Protein AF-A0A0F8YZY2-F1 (afdb_monomer)

Secondary structure (DSSP, 8-state):
------PPPP----EEEEEES-STTT-PPB-SEEEEEEEEE-TTEEEEEEEEEETTS-TT-GGG-EEEEEE-S-EEEEEEEEEEGGGSPSEEEEEEEEEEETTSPBSSTTT-S-EEPEEEEEETTEEEEEEE--EEE--TTS----EEEEEEEEEE--TTS--EEEEEEEEGGGTT--TTTSTTEEETT--EEEEEEEEEE-EEE-SSSEEE-B-TT-BB-EEEEEEPTTS-EEEEE--S-----SSEEEEESS--S---EEEEEEEEETTEEEEEEEEEE-TTS-EEEEEEEEEEEE--GGG-B-S-EEEEE--EEE-TT--EEEEEEEEETTEEEEEEEEE-SS-EEE----S---

Foldseek 3Di:
DQDDDPDPDDPDAWDWDWPPDACPPDVDADAFKAFTWIWTDGPQWAKKWKWKAAPPDDPVQPLRIDTQDMDGDGHHRGGRDIHGLLQAAFHKMKMWMWTAHNVRHTTDPDPPRTPIDWDFDDDPNHTPDIGGGIHGHDDDNNDPWDKDKADFPDWDPPDPFDTDTWIKMFTSNQQSQCPDPGGRIFIQQFKKKKFAQQPAFDWACPDPDTFFAAECLLAGHGWMWIAGRRRDIWIWHQPPNDHYDQWTKTATVVHPPQPKIKIKHWDDDPQFTFKIKIWIAGSQGKIWIWMDGRHGQGRPPPRGGGNDMAMTGTQKMAHNSRHIKGWDFDDDPRHGGDTQWIDRVPDIDGDDRDDPSD

Nearest PDB structures (foldseek):
  8y31-assembly2_F  TM=5.514E-01  e=1.050E-01  Homo sapiens
  6pal-assembly1_B  TM=4.761E-01  e=9.986E-02  Bacteroides uniformis
  4u33-assembly3_E  TM=5.627E-01  e=4.169E+00  Mycobacterium tuberculosis CDC1551
  3se4-assembly1_A  TM=2.608E-01  e=5.546E-01  Homo sapiens
  8cr5-assembly1_B  TM=3.848E-01  e=2.518E+00  Mus musculus

pLDDT: mean 81.87, std 16.3, range [28.78, 98.62]

Sequence (358 aa):
LNSLSISNWSTGGPDVEIVTPCACDTDTDLKGRIPIIGTAKGDNFGKYDIYVCPSDLDTSDLYNWVKIAEGSNLVNNDVLGYWDTSSFPNGYYHMAVVVFNDLGYPEGVPSNWFKVITKELYIGGTKVYEGLGYFPVVGDLKANTFHYTAEPDISVPWAGQFPFELRRIYNNNRRFYRKPLYNGWTHNNQITLTEDCRYNWESVDSGPFLVPAWDDNMLGIGYIWVQYPDGSKRLFRDTSGNYDYSTVTYTPWPDDNTGDYIERQSYEDFLTVTEIYYTLYTRDGKKLDFSINGLNIPWGGSYGSTGWNVEVGINSMTDRFGNRLNYNWRYRSGSPVAVTSVSNGDLQIAFTLNGSDE

Radius of gyration: 23.43 Å; Cα contacts (8 Å, |Δi|>4): 840; chains: 1; bounding box: 66×50×61 Å

Organism: NCBI:txid412755

Mean predicted aligned error: 11.01 Å

Structure (mmCIF, N/CA/C/O backbone):
data_AF-A0A0F8YZY2-F1
#
_entry.id   AF-A0A0F8YZY2-F1
#
loop_
_atom_site.group_PDB
_atom_site.id
_atom_site.type_symbol
_atom_site.label_atom_id
_atom_site.label_alt_id
_atom_site.label_comp_id
_atom_site.label_asym_id
_atom_site.label_entity_id
_atom_site.label_seq_id
_atom_site.pdbx_PDB_ins_code
_atom_site.Cartn_x
_atom_site.Cartn_y
_atom_site.Cartn_z
_atom_site.occupancy
_atom_site.B_iso_or_equiv
_atom_site.auth_seq_id
_atom_site.auth_comp_id
_atom_site.auth_asym_id
_atom_site.auth_atom_id
_atom_site.pdbx_PDB_model_num
ATOM 1 N N . LEU A 1 1 ? 40.312 -19.033 -24.952 1.00 40.66 1 LEU A N 1
ATOM 2 C CA . LEU A 1 1 ? 41.124 -17.799 -24.813 1.00 40.66 1 LEU A CA 1
ATOM 3 C C . LEU A 1 1 ? 40.130 -16.715 -24.426 1.00 40.66 1 LEU A C 1
ATOM 5 O O . LEU A 1 1 ? 39.501 -16.152 -25.307 1.00 40.66 1 LEU A O 1
ATOM 9 N N . ASN A 1 2 ? 39.860 -16.571 -23.124 1.00 28.78 2 ASN A N 1
ATOM 10 C CA . ASN A 1 2 ? 38.578 -16.019 -22.653 1.00 28.78 2 ASN A CA 1
ATOM 11 C C . ASN A 1 2 ? 38.616 -14.542 -22.233 1.00 28.78 2 ASN A C 1
ATOM 13 O O . ASN A 1 2 ? 37.594 -14.044 -21.792 1.00 28.78 2 ASN A O 1
ATOM 17 N N . SER A 1 3 ? 39.741 -13.852 -22.435 1.00 34.22 3 SER A N 1
ATOM 18 C CA . SER A 1 3 ? 39.820 -12.528 -23.078 1.00 34.22 3 SER A CA 1
ATOM 19 C C . SER A 1 3 ? 41.231 -11.953 -22.909 1.00 34.22 3 SER A C 1
ATOM 21 O O . SER A 1 3 ? 41.881 -12.121 -21.881 1.00 34.22 3 SER A O 1
ATOM 23 N N . LEU A 1 4 ? 41.727 -11.299 -23.956 1.00 32.59 4 LEU A N 1
ATOM 24 C CA . LEU A 1 4 ? 42.777 -10.293 -23.854 1.00 32.59 4 LEU A CA 1
ATOM 25 C C . LEU A 1 4 ? 42.401 -9.219 -24.872 1.00 32.59 4 LEU A C 1
ATOM 27 O O . LEU A 1 4 ? 42.575 -9.416 -26.073 1.00 32.59 4 LEU A O 1
ATOM 31 N N . SER A 1 5 ? 41.805 -8.125 -24.401 1.00 37.22 5 SER A N 1
ATOM 32 C CA . SER A 1 5 ? 41.556 -6.938 -25.215 1.00 37.22 5 SER A CA 1
ATOM 33 C C . SER A 1 5 ? 42.361 -5.784 -24.642 1.00 37.22 5 SER A C 1
ATOM 35 O O . SER A 1 5 ? 41.993 -5.191 -23.633 1.00 37.22 5 SER A O 1
ATOM 37 N N . ILE A 1 6 ? 43.466 -5.455 -25.306 1.00 40.62 6 ILE A N 1
ATOM 38 C CA . ILE A 1 6 ? 44.024 -4.106 -25.239 1.00 40.62 6 ILE A CA 1
ATOM 39 C C . ILE A 1 6 ? 43.328 -3.345 -26.365 1.00 40.62 6 ILE A C 1
ATOM 41 O O . ILE A 1 6 ? 43.790 -3.338 -27.505 1.00 40.62 6 ILE A O 1
ATOM 45 N N . SER A 1 7 ? 42.157 -2.787 -26.071 1.00 38.72 7 SER A N 1
ATOM 46 C CA . SER A 1 7 ? 41.566 -1.734 -26.892 1.00 38.72 7 SER A CA 1
ATOM 47 C C . SER A 1 7 ? 41.896 -0.393 -26.254 1.00 38.72 7 SER A C 1
ATOM 49 O O . SER A 1 7 ? 41.836 -0.245 -25.035 1.00 38.72 7 SER A O 1
ATOM 51 N N . ASN A 1 8 ? 42.277 0.567 -27.095 1.00 38.62 8 ASN A N 1
ATOM 52 C CA . ASN A 1 8 ? 42.474 1.957 -26.704 1.00 38.62 8 ASN A CA 1
ATOM 53 C C . ASN A 1 8 ? 41.269 2.458 -25.905 1.00 38.62 8 ASN A C 1
ATOM 55 O O . ASN A 1 8 ? 40.127 2.162 -26.256 1.00 38.62 8 ASN A O 1
ATOM 59 N N . TRP A 1 9 ? 41.569 3.205 -24.846 1.00 36.38 9 TRP A N 1
ATOM 60 C CA . TRP A 1 9 ? 40.619 3.773 -23.902 1.00 36.38 9 TRP A CA 1
ATOM 61 C C . TRP A 1 9 ? 39.480 4.458 -24.661 1.00 36.38 9 TRP A C 1
ATOM 63 O O . TRP A 1 9 ? 39.716 5.408 -25.412 1.00 36.38 9 TRP A O 1
ATOM 73 N N . SER A 1 10 ? 38.254 3.969 -24.492 1.00 45.25 10 SER A N 1
ATOM 74 C CA . SER A 1 10 ? 37.078 4.761 -24.832 1.00 45.25 10 SER A CA 1
ATOM 75 C C . SER A 1 10 ? 36.830 5.639 -23.615 1.00 45.25 10 SER A C 1
ATOM 77 O O . SER A 1 10 ? 36.804 5.120 -22.523 1.00 45.25 10 SER A O 1
ATOM 79 N N . THR A 1 11 ? 36.653 6.947 -23.743 1.00 48.59 11 THR A N 1
ATOM 80 C CA . THR A 1 11 ? 36.284 7.806 -22.598 1.00 48.59 11 THR A CA 1
ATOM 81 C C . THR A 1 11 ? 34.808 7.653 -22.199 1.00 48.59 11 THR A C 1
ATOM 83 O O . THR A 1 11 ? 34.213 8.577 -21.642 1.00 48.59 11 THR A O 1
ATOM 86 N N . GLY A 1 12 ? 34.167 6.555 -22.599 1.00 60.31 12 GLY A N 1
ATOM 87 C CA . GLY A 1 12 ? 32.763 6.294 -22.335 1.00 60.31 12 GLY A CA 1
ATOM 88 C C . GLY A 1 12 ? 32.623 5.711 -20.940 1.00 60.31 12 GLY A C 1
ATOM 89 O O . GLY A 1 12 ? 33.145 4.636 -20.678 1.00 60.31 12 GLY A O 1
ATOM 90 N N . GLY A 1 13 ? 31.907 6.412 -20.059 1.00 68.56 13 GLY A N 1
ATOM 91 C CA . GLY A 1 13 ? 31.517 5.856 -18.765 1.00 68.56 13 GLY A CA 1
ATOM 92 C C . GLY A 1 13 ? 30.724 4.545 -18.904 1.00 68.56 13 GLY A C 1
ATOM 93 O O . GLY A 1 13 ? 30.375 4.144 -20.019 1.00 68.56 13 GLY A O 1
ATOM 94 N N . PRO A 1 14 ? 30.408 3.881 -17.782 1.00 74.62 14 PRO A N 1
ATOM 95 C CA . PRO A 1 14 ? 29.676 2.619 -17.791 1.00 74.62 14 PRO A CA 1
ATOM 96 C C . PRO A 1 14 ? 28.378 2.738 -18.600 1.00 74.62 14 PRO A C 1
ATOM 98 O O . PRO A 1 14 ? 27.584 3.662 -18.408 1.00 74.62 14 PRO A O 1
ATOM 101 N N . ASP A 1 15 ? 28.157 1.781 -19.497 1.00 81.62 15 ASP A N 1
ATOM 102 C CA . ASP A 1 15 ? 26.931 1.650 -20.272 1.00 81.62 15 ASP A CA 1
ATOM 103 C C . ASP A 1 15 ? 26.159 0.437 -19.758 1.00 81.62 15 ASP A C 1
ATOM 105 O O . ASP A 1 15 ? 26.588 -0.719 -19.855 1.00 81.62 15 ASP A O 1
ATOM 109 N N . VAL A 1 16 ? 25.025 0.749 -19.144 1.00 81.19 16 VAL A N 1
ATOM 110 C CA . VAL A 1 16 ? 24.148 -0.198 -18.471 1.00 81.19 16 VAL A CA 1
ATOM 111 C C . VAL A 1 16 ? 22.756 -0.054 -19.054 1.00 81.19 16 VAL A C 1
ATOM 113 O O . VAL A 1 16 ? 22.255 1.056 -19.201 1.00 81.19 16 VAL A O 1
ATOM 116 N N . GLU A 1 17 ? 22.096 -1.154 -19.369 1.00 84.88 17 GLU A N 1
ATOM 117 C CA . GLU A 1 17 ? 20.721 -1.143 -19.863 1.00 84.88 17 GLU A CA 1
ATOM 118 C C . GLU A 1 17 ? 20.051 -2.466 -19.506 1.00 84.88 17 GLU A C 1
ATOM 120 O O . GLU A 1 17 ? 20.701 -3.507 -19.546 1.00 84.88 17 GLU A O 1
ATOM 125 N N . ILE A 1 18 ? 18.758 -2.446 -19.181 1.00 81.12 18 ILE A N 1
ATOM 126 C CA . ILE A 1 18 ? 17.930 -3.655 -19.144 1.00 81.12 18 ILE A CA 1
ATOM 127 C C . ILE A 1 18 ? 16.835 -3.501 -20.193 1.00 81.12 18 ILE A C 1
ATOM 129 O O . ILE A 1 18 ? 16.035 -2.566 -20.147 1.00 81.12 18 ILE A O 1
ATOM 133 N N . VAL A 1 19 ? 16.788 -4.468 -21.102 1.00 82.75 19 VAL A N 1
ATOM 134 C CA . VAL A 1 19 ? 15.811 -4.570 -22.186 1.00 82.75 19 VAL A CA 1
ATOM 135 C C . VAL A 1 19 ? 14.613 -5.418 -21.745 1.00 82.75 19 VAL A C 1
ATOM 137 O O . VAL A 1 19 ? 13.466 -5.034 -21.980 1.00 82.75 19 VAL A O 1
ATOM 140 N N . THR A 1 20 ? 14.854 -6.539 -21.052 1.00 80.75 20 THR A N 1
ATOM 141 C CA . THR A 1 20 ? 13.819 -7.506 -20.630 1.00 80.75 20 THR A CA 1
ATOM 142 C C . THR A 1 20 ? 14.113 -8.030 -19.213 1.00 80.75 20 THR A C 1
ATOM 144 O O . THR A 1 20 ? 15.290 -8.234 -18.908 1.00 80.75 20 THR A O 1
ATOM 147 N N . PRO A 1 21 ? 13.111 -8.290 -18.343 1.00 74.94 21 PRO A N 1
ATOM 148 C CA . PRO A 1 21 ? 11.662 -8.158 -18.559 1.00 74.94 21 PRO A CA 1
ATOM 149 C C . PRO A 1 21 ? 11.222 -6.718 -18.864 1.00 74.94 21 PRO A C 1
ATOM 151 O O . PRO A 1 21 ? 11.877 -5.760 -18.464 1.00 74.94 21 PRO A O 1
ATOM 154 N N . CYS A 1 22 ? 10.133 -6.563 -19.618 1.00 66.12 22 CYS A N 1
ATOM 155 C CA . CYS A 1 22 ? 9.432 -5.298 -19.832 1.00 66.12 22 CYS A CA 1
ATOM 156 C C . CYS A 1 22 ? 7.958 -5.513 -19.455 1.00 66.12 22 CYS A C 1
ATOM 158 O O . CYS A 1 22 ? 7.383 -6.541 -19.794 1.00 66.12 22 CYS A O 1
ATOM 160 N N . ALA A 1 23 ? 7.349 -4.582 -18.719 1.00 51.41 23 ALA A N 1
ATOM 161 C CA . ALA A 1 23 ? 5.932 -4.700 -18.357 1.00 51.41 23 ALA A CA 1
ATOM 162 C C . ALA A 1 23 ? 4.990 -4.427 -19.547 1.00 51.41 23 ALA A C 1
ATOM 164 O O . ALA A 1 23 ? 3.875 -4.927 -19.594 1.00 51.41 23 ALA A O 1
ATOM 165 N N . CYS A 1 24 ? 5.456 -3.669 -20.541 1.00 49.69 24 CYS A N 1
ATOM 166 C CA . CYS A 1 24 ? 4.612 -3.049 -21.557 1.00 49.69 24 CYS A CA 1
ATOM 167 C C . CYS A 1 24 ? 4.164 -3.950 -22.711 1.00 49.69 24 CYS A C 1
ATOM 169 O O . CYS A 1 24 ? 3.188 -3.605 -23.369 1.00 49.69 24 CYS A O 1
ATOM 171 N N . ASP A 1 25 ? 4.831 -5.073 -22.987 1.00 46.75 25 ASP A N 1
ATOM 172 C CA . ASP A 1 25 ? 4.496 -5.804 -24.216 1.00 46.75 25 ASP A CA 1
ATOM 173 C C . ASP A 1 25 ? 3.280 -6.718 -24.043 1.00 46.75 25 ASP A C 1
ATOM 175 O O . ASP A 1 25 ? 2.660 -7.079 -25.041 1.00 46.75 25 ASP A O 1
ATOM 179 N N . THR A 1 26 ? 2.896 -7.058 -22.802 1.00 49.03 26 THR A N 1
ATOM 180 C CA . THR A 1 26 ? 1.721 -7.917 -22.554 1.00 49.03 26 THR A CA 1
ATOM 181 C C . THR A 1 26 ? 1.058 -7.813 -21.166 1.00 49.03 26 THR A C 1
ATOM 183 O O . THR A 1 26 ? 0.078 -8.527 -20.965 1.00 49.03 26 THR A O 1
ATOM 186 N N . ASP A 1 27 ? 1.555 -7.020 -20.197 1.00 54.09 27 ASP A N 1
ATOM 187 C CA . ASP A 1 27 ? 1.134 -7.100 -18.773 1.00 54.09 27 ASP A CA 1
ATOM 188 C C . ASP A 1 27 ? 1.127 -8.541 -18.214 1.00 54.09 27 ASP A C 1
ATOM 190 O O . ASP A 1 27 ? 0.517 -8.837 -17.187 1.00 54.09 27 ASP A O 1
ATOM 194 N N . THR A 1 28 ? 1.802 -9.483 -18.884 1.00 59.53 28 THR A N 1
ATOM 195 C CA . THR A 1 28 ? 1.792 -10.869 -18.440 1.00 59.53 28 THR A CA 1
ATOM 196 C C . THR A 1 28 ? 2.625 -10.977 -17.190 1.00 59.53 28 THR A C 1
ATOM 198 O O . THR A 1 28 ? 3.806 -10.614 -17.174 1.00 59.53 28 THR A O 1
ATOM 201 N N . ASP A 1 29 ? 2.009 -11.541 -16.167 1.00 66.62 29 ASP A N 1
ATOM 202 C CA . ASP A 1 29 ? 2.672 -11.788 -14.911 1.00 66.62 29 ASP A CA 1
ATOM 203 C C . ASP A 1 29 ? 3.960 -12.609 -15.089 1.00 66.62 29 ASP A C 1
ATOM 205 O O . ASP A 1 29 ? 3.988 -13.648 -15.761 1.00 66.62 29 ASP A O 1
ATOM 209 N N . LEU A 1 30 ? 5.038 -12.181 -14.428 1.00 75.88 30 LEU A N 1
ATOM 210 C CA . LEU A 1 30 ? 6.294 -12.924 -14.424 1.00 75.88 30 LEU A CA 1
ATOM 211 C C . LEU A 1 30 ? 6.218 -14.093 -13.433 1.00 75.88 30 LEU A C 1
ATOM 213 O O . LEU A 1 30 ? 5.964 -13.891 -12.242 1.00 75.88 30 LEU A O 1
ATOM 217 N N . LYS A 1 31 ? 6.492 -15.315 -13.912 1.00 77.00 31 LYS A N 1
ATOM 218 C CA . LYS A 1 31 ? 6.487 -16.547 -13.106 1.00 77.00 31 LYS A CA 1
ATOM 219 C C . LYS A 1 31 ? 7.669 -17.461 -13.432 1.00 77.00 31 LYS A C 1
ATOM 221 O O . LYS A 1 31 ? 7.987 -17.714 -14.589 1.00 77.00 31 LYS A O 1
ATOM 226 N N . GLY A 1 32 ? 8.274 -18.033 -12.391 1.00 82.94 32 GLY A N 1
ATOM 227 C CA . GLY A 1 32 ? 9.420 -18.935 -12.488 1.00 82.94 32 GLY A CA 1
ATOM 228 C C . GLY A 1 32 ? 10.747 -18.207 -12.715 1.00 82.94 32 GLY A C 1
ATOM 229 O O . GLY A 1 32 ? 10.987 -17.130 -12.169 1.00 82.94 32 GLY A O 1
ATOM 230 N N . ARG A 1 33 ? 11.629 -18.820 -13.503 1.00 87.44 33 ARG A N 1
ATOM 231 C CA . ARG A 1 33 ? 12.970 -18.302 -13.776 1.00 87.44 33 ARG A CA 1
ATOM 232 C C . ARG A 1 33 ? 12.963 -17.462 -15.053 1.00 87.44 33 ARG A C 1
ATOM 234 O O . ARG A 1 33 ? 12.869 -18.013 -16.146 1.00 87.44 33 ARG A O 1
ATOM 241 N N . ILE A 1 34 ? 13.096 -16.149 -14.906 1.00 88.00 34 ILE A N 1
ATOM 242 C CA . ILE A 1 34 ? 13.010 -15.176 -16.002 1.00 88.00 34 ILE A CA 1
ATOM 243 C C . 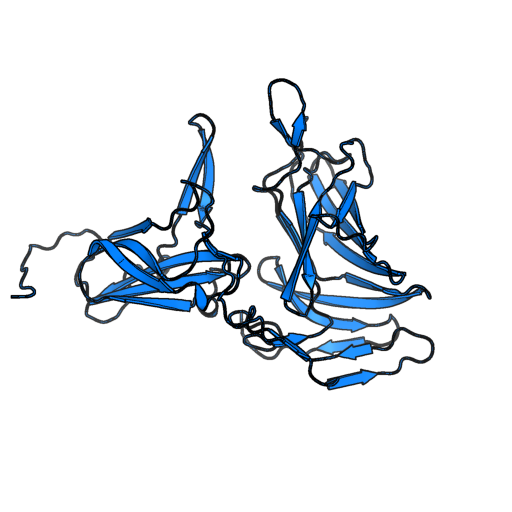ILE A 1 34 ? 14.418 -14.710 -16.398 1.00 88.00 34 ILE A C 1
ATOM 245 O O . ILE A 1 34 ? 15.169 -14.295 -15.513 1.00 88.00 34 ILE A O 1
ATOM 249 N N . PRO A 1 35 ? 14.820 -14.771 -17.681 1.00 92.44 35 PRO A N 1
ATOM 250 C CA . PRO A 1 35 ? 16.082 -14.184 -18.118 1.00 92.44 35 PRO A CA 1
ATOM 251 C C . PRO A 1 35 ? 16.005 -12.653 -18.063 1.00 92.44 35 PRO A C 1
ATOM 253 O O . PRO A 1 35 ? 15.023 -12.055 -18.501 1.00 92.44 35 PRO A O 1
ATOM 256 N N . ILE A 1 36 ? 17.057 -12.026 -17.544 1.00 91.75 36 ILE A N 1
ATOM 257 C CA . ILE A 1 36 ? 17.236 -10.574 -17.572 1.00 91.75 36 ILE A CA 1
ATOM 258 C C . ILE A 1 36 ? 18.188 -10.270 -18.722 1.00 91.75 36 ILE A C 1
ATOM 260 O O . ILE A 1 36 ? 19.347 -10.682 -18.680 1.00 91.75 36 ILE A O 1
ATOM 264 N N . ILE A 1 37 ? 17.691 -9.593 -19.752 1.00 92.31 37 ILE A N 1
ATOM 265 C CA . ILE A 1 37 ? 18.442 -9.268 -20.969 1.00 92.31 37 ILE A CA 1
ATOM 266 C C . ILE A 1 37 ? 18.801 -7.790 -20.933 1.00 92.31 37 ILE A C 1
ATOM 268 O O . ILE A 1 37 ? 17.948 -6.952 -20.636 1.00 92.31 37 ILE A O 1
ATOM 272 N N . GLY A 1 38 ? 20.051 -7.466 -21.245 1.00 91.19 38 GLY A N 1
ATOM 273 C CA . GLY A 1 38 ? 20.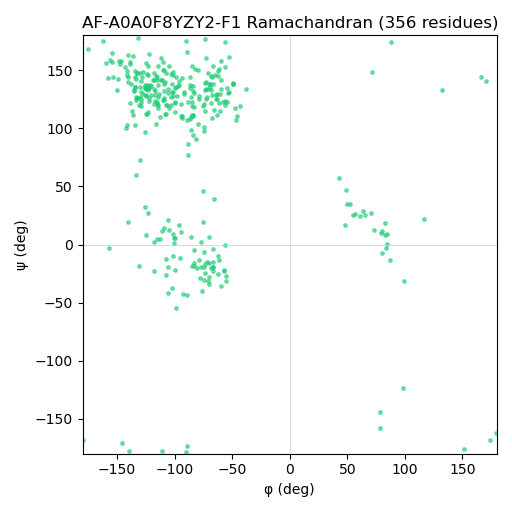526 -6.095 -21.229 1.00 91.19 38 GLY A CA 1
ATOM 274 C C . GLY A 1 38 ? 21.996 -5.943 -21.597 1.00 91.19 38 GLY A C 1
ATOM 275 O O . GLY A 1 38 ? 22.617 -6.834 -22.176 1.00 91.19 38 GLY A O 1
ATOM 276 N N . THR A 1 39 ? 22.550 -4.790 -21.250 1.00 90.75 39 THR A N 1
ATOM 277 C CA . THR A 1 39 ? 23.944 -4.418 -21.488 1.00 90.75 39 THR A CA 1
ATOM 278 C C . THR A 1 39 ? 24.595 -4.071 -20.155 1.00 90.75 39 THR A C 1
ATOM 280 O O . THR A 1 39 ? 24.013 -3.357 -19.342 1.00 90.75 39 THR A O 1
ATOM 283 N N . ALA A 1 40 ? 25.799 -4.588 -19.930 1.00 91.25 40 ALA A N 1
ATOM 284 C CA . ALA A 1 40 ? 26.671 -4.219 -18.826 1.00 91.25 40 ALA A CA 1
ATOM 285 C C . ALA A 1 40 ? 28.106 -4.182 -19.355 1.00 91.25 40 ALA A C 1
ATOM 287 O O . ALA A 1 40 ? 28.733 -5.222 -19.586 1.00 91.25 40 ALA A O 1
ATOM 288 N N . LYS A 1 41 ? 28.613 -2.972 -19.581 1.00 89.00 41 LYS A N 1
ATOM 289 C CA . LYS A 1 41 ? 29.990 -2.717 -20.012 1.00 89.00 41 LYS A CA 1
ATOM 290 C C . LYS A 1 41 ? 30.489 -1.402 -19.418 1.00 89.00 41 LYS A C 1
ATOM 292 O O . LYS A 1 41 ? 29.692 -0.546 -19.053 1.00 89.00 41 LYS A O 1
ATOM 297 N N . GLY A 1 42 ? 31.799 -1.241 -19.327 1.00 81.56 42 GLY A N 1
ATOM 298 C CA . GLY A 1 42 ? 32.434 -0.036 -18.800 1.00 81.56 42 GLY A CA 1
ATOM 299 C C . GLY A 1 42 ? 33.947 -0.123 -18.934 1.00 81.56 42 GLY A C 1
ATOM 300 O O . GLY A 1 42 ? 34.486 -1.191 -19.251 1.00 81.56 42 GLY A O 1
ATOM 301 N N . ASP A 1 43 ? 34.623 0.995 -18.710 1.00 79.38 43 ASP A N 1
ATOM 302 C CA . ASP A 1 43 ? 36.077 1.001 -18.602 1.00 79.38 43 ASP A CA 1
ATOM 303 C C . ASP A 1 43 ? 36.494 0.256 -17.334 1.00 79.38 43 ASP A C 1
ATOM 305 O O . ASP A 1 43 ? 35.807 0.298 -16.321 1.00 79.38 43 ASP A O 1
ATOM 309 N N . ASN A 1 44 ? 37.616 -0.466 -17.383 1.00 84.44 44 ASN A N 1
ATOM 310 C CA . ASN A 1 44 ? 38.090 -1.267 -16.248 1.00 84.44 44 ASN A CA 1
ATOM 311 C C . ASN A 1 44 ? 37.000 -2.177 -15.657 1.00 84.44 44 ASN A C 1
ATOM 313 O O . ASN A 1 44 ? 36.946 -2.360 -14.451 1.00 84.44 44 ASN A O 1
ATOM 317 N N . PHE A 1 45 ? 36.101 -2.720 -16.479 1.00 87.38 45 PHE A N 1
ATOM 318 C CA . PHE A 1 45 ? 34.983 -3.522 -15.996 1.00 87.38 45 PHE A CA 1
ATOM 319 C C . PHE A 1 45 ? 35.453 -4.703 -15.137 1.00 87.38 45 PHE A C 1
ATOM 321 O O . PHE A 1 45 ? 36.180 -5.579 -15.610 1.00 87.38 45 PHE A O 1
ATOM 328 N N . GLY A 1 46 ? 35.005 -4.743 -13.884 1.00 90.12 46 GLY A N 1
ATOM 329 C CA . GLY A 1 46 ? 35.276 -5.842 -12.963 1.00 90.12 46 GLY A CA 1
ATOM 330 C C . GLY A 1 46 ? 34.109 -6.817 -12.891 1.00 90.12 46 GLY A C 1
ATOM 331 O O . GLY A 1 46 ? 34.273 -8.021 -13.093 1.00 90.12 46 GLY A O 1
ATOM 332 N N . LYS A 1 47 ? 32.917 -6.299 -12.583 1.00 94.31 47 LYS A N 1
ATOM 333 C CA . LYS A 1 47 ? 31.690 -7.094 -12.459 1.00 94.31 47 LYS A CA 1
ATOM 334 C C . LYS A 1 47 ? 30.439 -6.228 -12.541 1.00 94.31 47 LYS A C 1
ATOM 336 O O . LYS A 1 47 ? 30.512 -5.006 -12.518 1.00 94.31 47 LYS A O 1
ATOM 341 N N . TYR A 1 48 ? 29.282 -6.867 -12.544 1.00 93.62 48 TYR A N 1
ATOM 342 C CA . TYR A 1 48 ? 27.999 -6.232 -12.302 1.00 93.62 48 TYR A CA 1
ATOM 343 C C . TYR A 1 48 ? 27.165 -7.065 -11.339 1.00 93.62 48 TYR A C 1
ATOM 345 O O . TYR A 1 48 ? 27.246 -8.294 -11.328 1.00 93.62 48 TYR A O 1
ATOM 353 N N . ASP A 1 49 ? 26.329 -6.376 -10.574 1.00 94.56 49 ASP A N 1
ATOM 354 C CA . ASP A 1 49 ? 25.327 -6.968 -9.701 1.00 94.56 49 ASP A CA 1
ATOM 355 C C . ASP A 1 49 ? 23.936 -6.501 -10.163 1.00 94.56 49 ASP A C 1
ATOM 357 O O . ASP A 1 49 ? 23.755 -5.346 -10.560 1.00 94.56 49 ASP A O 1
ATOM 361 N N . ILE A 1 50 ? 22.947 -7.395 -10.107 1.00 92.94 50 ILE A N 1
ATOM 362 C CA . ILE A 1 50 ? 21.544 -7.080 -10.406 1.00 92.94 50 ILE A CA 1
ATOM 363 C C . ILE A 1 50 ? 20.744 -7.113 -9.112 1.00 92.94 50 ILE A C 1
ATOM 365 O O . ILE A 1 50 ? 20.817 -8.087 -8.356 1.00 92.94 50 ILE A O 1
ATOM 369 N N . TYR A 1 51 ? 19.945 -6.075 -8.891 1.00 92.44 51 TYR A N 1
ATOM 370 C CA . TYR A 1 51 ? 19.112 -5.909 -7.711 1.00 92.44 51 TYR A CA 1
ATOM 371 C C . TYR A 1 51 ? 17.644 -5.730 -8.079 1.00 92.44 51 TYR A C 1
ATOM 373 O O . TYR A 1 51 ? 17.314 -5.205 -9.142 1.00 92.44 51 TYR A O 1
ATOM 381 N N . VAL A 1 52 ? 16.768 -6.108 -7.152 1.00 90.06 52 VAL A N 1
ATOM 382 C CA . VAL A 1 52 ? 15.340 -5.779 -7.187 1.00 90.06 52 VAL A CA 1
ATOM 383 C C . VAL A 1 52 ? 14.896 -5.135 -5.880 1.00 90.06 52 VAL A C 1
ATOM 385 O O . VAL A 1 52 ? 15.427 -5.460 -4.819 1.00 90.06 52 VAL A O 1
ATOM 388 N N . CYS A 1 53 ? 13.911 -4.247 -5.952 1.00 86.12 53 CYS A N 1
ATOM 389 C CA . CYS A 1 53 ? 13.291 -3.592 -4.801 1.00 86.12 53 CYS A CA 1
ATOM 390 C C . CYS A 1 53 ? 11.763 -3.657 -4.963 1.00 86.12 53 CYS A C 1
ATOM 392 O O . CYS A 1 53 ? 11.283 -3.281 -6.032 1.00 86.12 53 CYS A O 1
ATOM 394 N N . PRO A 1 54 ? 10.985 -4.148 -3.981 1.00 83.00 54 PRO A N 1
ATOM 395 C CA . PRO A 1 54 ? 9.529 -3.997 -3.995 1.00 83.00 54 PRO A CA 1
ATOM 396 C C . PRO A 1 54 ? 9.116 -2.542 -4.260 1.00 83.00 54 PRO A C 1
ATOM 398 O O . PRO A 1 54 ? 9.725 -1.620 -3.724 1.00 83.00 54 PRO A O 1
ATOM 401 N N . SER A 1 55 ? 8.092 -2.328 -5.084 1.00 78.12 55 SER A N 1
ATOM 402 C CA . SER A 1 55 ? 7.665 -0.988 -5.518 1.00 78.12 55 SER A CA 1
ATOM 403 C C . SER A 1 55 ? 7.093 -0.110 -4.407 1.00 78.12 55 SER A C 1
ATOM 405 O O . SER A 1 55 ? 6.953 1.094 -4.579 1.00 78.12 55 SER A O 1
ATOM 407 N N . ASP A 1 56 ? 6.680 -0.727 -3.305 1.00 70.69 56 ASP A N 1
ATOM 408 C CA . ASP A 1 56 ? 6.153 -0.073 -2.109 1.00 70.69 56 ASP A CA 1
ATOM 409 C C . ASP A 1 56 ? 7.241 0.168 -1.046 1.00 70.69 56 ASP A C 1
ATOM 411 O O . ASP A 1 56 ? 6.934 0.526 0.088 1.00 70.69 56 ASP A O 1
ATOM 415 N N . LEU A 1 57 ? 8.519 -0.019 -1.397 1.00 76.50 57 LEU A N 1
ATOM 416 C CA . LEU A 1 57 ? 9.662 0.350 -0.566 1.00 76.50 57 LEU A CA 1
ATOM 417 C C . LEU A 1 57 ? 10.431 1.535 -1.166 1.00 76.50 57 LEU A C 1
ATOM 419 O O . LEU A 1 57 ? 10.510 1.708 -2.380 1.00 76.50 57 LEU A O 1
ATOM 423 N N . ASP A 1 58 ? 11.043 2.338 -0.292 1.00 78.12 58 ASP A N 1
ATOM 424 C CA . ASP A 1 58 ? 11.857 3.496 -0.673 1.00 78.12 58 ASP A CA 1
ATOM 425 C C . ASP A 1 58 ? 13.086 3.050 -1.483 1.00 78.12 58 ASP A C 1
ATOM 427 O O . ASP A 1 58 ? 14.002 2.418 -0.949 1.00 78.12 58 ASP A O 1
ATOM 431 N N . THR A 1 59 ? 13.119 3.387 -2.774 1.00 79.81 59 THR A N 1
ATOM 432 C CA . THR A 1 59 ? 14.222 3.034 -3.679 1.00 79.81 59 THR A CA 1
ATOM 433 C C . THR A 1 59 ? 15.515 3.789 -3.389 1.00 79.81 59 THR A C 1
ATOM 435 O O . THR A 1 59 ? 16.565 3.377 -3.881 1.00 79.81 59 THR A O 1
ATOM 438 N N . SER A 1 60 ? 15.467 4.883 -2.620 1.00 77.94 60 SER A N 1
ATOM 439 C CA . SER A 1 60 ? 16.669 5.608 -2.191 1.00 77.94 60 SER A CA 1
ATOM 440 C C . SER A 1 60 ? 17.406 4.902 -1.047 1.00 77.94 60 SER A C 1
ATOM 442 O O . SER A 1 60 ? 18.604 5.111 -0.858 1.00 77.94 60 SER A O 1
ATOM 444 N N . ASP A 1 61 ? 16.720 4.012 -0.326 1.00 77.25 61 ASP A N 1
ATOM 445 C CA . ASP A 1 61 ? 17.289 3.229 0.763 1.00 77.25 61 ASP A CA 1
ATOM 446 C C . ASP A 1 61 ? 17.883 1.914 0.228 1.00 77.25 61 ASP A C 1
ATOM 448 O O . ASP A 1 61 ? 17.181 0.963 -0.130 1.00 77.25 61 ASP A O 1
ATOM 452 N N . LEU A 1 62 ? 19.216 1.845 0.195 1.00 76.50 62 LEU A N 1
ATOM 453 C CA . LEU A 1 62 ? 19.981 0.695 -0.306 1.00 76.50 62 LEU A CA 1
ATOM 454 C C . LEU A 1 62 ? 19.658 -0.615 0.409 1.00 76.50 62 LEU A C 1
ATOM 456 O O . LEU A 1 62 ? 19.859 -1.696 -0.145 1.00 76.50 62 LEU A O 1
ATOM 460 N N . TYR A 1 63 ? 19.142 -0.536 1.631 1.00 78.44 63 TYR A N 1
ATOM 461 C CA . TYR A 1 63 ? 18.775 -1.702 2.410 1.00 78.44 63 TYR A CA 1
ATOM 462 C C . TYR A 1 63 ? 17.501 -2.398 1.910 1.00 78.44 63 TYR A C 1
ATOM 464 O O . TYR A 1 63 ? 17.288 -3.566 2.265 1.00 78.44 63 TYR A O 1
ATOM 472 N N . ASN A 1 64 ? 16.696 -1.725 1.081 1.00 81.62 64 ASN A N 1
ATOM 473 C CA . ASN A 1 64 ? 15.499 -2.290 0.450 1.00 81.62 64 ASN A CA 1
ATOM 474 C C . ASN A 1 64 ? 15.817 -3.093 -0.822 1.00 81.62 64 ASN A C 1
ATOM 476 O O . ASN A 1 64 ? 14.998 -3.901 -1.265 1.00 81.62 64 ASN A O 1
ATOM 480 N N . TRP A 1 65 ? 17.015 -2.921 -1.387 1.00 87.81 65 TRP A N 1
ATOM 481 C CA . TRP A 1 65 ? 17.446 -3.618 -2.592 1.00 87.81 65 TRP A CA 1
ATOM 482 C C . TRP A 1 65 ? 18.003 -5.009 -2.276 1.00 87.81 65 TRP A C 1
ATOM 484 O O . TRP A 1 65 ? 18.855 -5.198 -1.406 1.00 87.81 65 TRP A O 1
ATOM 494 N N . VAL A 1 66 ? 17.545 -6.003 -3.032 1.00 89.81 66 VAL A N 1
ATOM 495 C CA . VAL A 1 66 ? 17.929 -7.409 -2.888 1.00 89.81 66 VAL A CA 1
ATOM 496 C C . VAL A 1 66 ? 18.692 -7.837 -4.127 1.00 89.81 66 VAL A C 1
ATOM 498 O O . VAL A 1 66 ? 18.151 -7.807 -5.231 1.00 89.81 66 VAL A O 1
ATOM 501 N N . LYS A 1 67 ? 19.942 -8.266 -3.948 1.00 93.19 67 LYS A N 1
ATOM 502 C CA . LYS A 1 67 ? 20.752 -8.814 -5.038 1.00 93.19 67 LYS A CA 1
ATOM 503 C C . LYS A 1 67 ? 20.173 -10.151 -5.505 1.00 93.19 67 LYS A C 1
ATOM 505 O O . LYS A 1 67 ? 19.955 -11.042 -4.686 1.00 93.19 67 LYS A O 1
ATOM 510 N N . ILE A 1 68 ? 19.958 -10.293 -6.810 1.00 94.06 68 ILE A N 1
ATOM 511 C CA . ILE A 1 68 ? 19.380 -11.496 -7.432 1.00 94.06 68 ILE A CA 1
ATOM 512 C C . ILE A 1 68 ? 20.315 -12.194 -8.416 1.00 94.06 68 ILE A C 1
ATOM 514 O O . ILE A 1 68 ? 20.151 -13.386 -8.658 1.00 94.06 68 ILE A O 1
ATOM 518 N N . ALA A 1 69 ? 21.295 -11.481 -8.969 1.00 95.00 69 ALA A N 1
ATOM 519 C CA . ALA A 1 69 ? 22.285 -12.046 -9.877 1.00 95.00 69 ALA A CA 1
ATOM 520 C C . ALA A 1 69 ? 23.582 -11.227 -9.853 1.00 95.00 69 ALA A C 1
ATOM 522 O O . ALA A 1 69 ? 23.612 -10.095 -9.364 1.00 95.00 69 ALA A O 1
ATOM 523 N N . GLU A 1 70 ? 24.649 -11.815 -10.385 1.00 96.94 70 GLU A N 1
ATOM 524 C CA . GLU A 1 70 ? 25.926 -11.155 -10.649 1.00 96.94 70 GLU A CA 1
ATOM 525 C C . GLU A 1 70 ? 26.599 -11.767 -11.877 1.00 96.94 70 GLU A C 1
ATOM 527 O O . GLU A 1 70 ? 26.347 -12.925 -12.223 1.00 96.94 70 GLU A O 1
ATOM 532 N N . GLY A 1 71 ? 27.494 -11.005 -12.498 1.00 95.50 71 GLY A N 1
ATOM 533 C CA . GLY A 1 71 ? 28.368 -11.494 -13.554 1.00 95.50 71 GLY A CA 1
ATOM 534 C C . GLY A 1 71 ? 29.657 -10.685 -13.645 1.00 95.50 71 GLY A C 1
ATOM 535 O O . GLY A 1 71 ? 29.729 -9.547 -13.198 1.00 95.50 71 GLY A O 1
ATOM 536 N N . SER A 1 72 ? 30.699 -11.284 -14.216 1.00 94.69 72 SER A N 1
ATOM 537 C CA . SER A 1 72 ? 32.031 -10.671 -14.358 1.00 94.69 72 SER A CA 1
ATOM 538 C C . SER A 1 72 ? 32.477 -10.492 -15.808 1.00 94.69 72 SER A C 1
ATOM 540 O O . SER A 1 72 ? 33.578 -10.020 -16.068 1.00 94.69 72 SER A O 1
ATOM 542 N N . ASN A 1 73 ? 31.625 -10.854 -16.768 1.00 94.25 73 ASN A N 1
ATOM 543 C CA . ASN A 1 73 ? 31.892 -10.661 -18.189 1.00 94.25 73 ASN A CA 1
ATOM 544 C C . ASN A 1 73 ? 31.133 -9.443 -18.708 1.00 94.25 73 ASN A C 1
ATOM 546 O O . ASN A 1 73 ? 30.023 -9.172 -18.254 1.00 94.25 73 ASN A O 1
ATOM 550 N N . LEU A 1 74 ? 31.713 -8.765 -19.697 1.00 92.12 74 LEU A N 1
ATOM 551 C CA . LEU A 1 74 ? 30.999 -7.762 -20.479 1.00 92.12 74 LEU A CA 1
ATOM 552 C C . LEU A 1 74 ? 29.795 -8.417 -21.165 1.00 92.12 74 LEU A C 1
ATOM 554 O O . LEU A 1 74 ? 29.929 -9.481 -21.775 1.00 92.12 74 LEU A O 1
ATOM 558 N N . VAL A 1 75 ? 28.641 -7.763 -21.091 1.00 93.62 75 VAL A N 1
ATOM 559 C CA . VAL A 1 75 ? 27.394 -8.213 -21.723 1.00 93.62 75 VAL A CA 1
ATOM 560 C C . VAL A 1 75 ? 26.876 -7.091 -22.614 1.00 93.62 75 VAL A C 1
ATOM 562 O O . VAL A 1 75 ? 26.869 -5.932 -22.205 1.00 93.62 75 VAL A O 1
ATOM 565 N N . ASN A 1 76 ? 26.456 -7.413 -23.836 1.00 92.88 76 ASN A N 1
ATOM 566 C CA . ASN A 1 76 ? 25.939 -6.434 -24.792 1.00 92.88 76 ASN A CA 1
ATOM 567 C C . ASN A 1 76 ? 24.661 -6.964 -25.444 1.00 92.88 76 ASN A C 1
ATOM 569 O O . ASN A 1 76 ? 24.743 -7.805 -26.338 1.00 92.88 76 ASN A O 1
ATOM 573 N N . ASN A 1 77 ? 23.512 -6.458 -24.992 1.00 91.75 77 ASN A N 1
ATOM 574 C CA . ASN A 1 77 ? 22.178 -6.916 -25.382 1.00 91.75 77 ASN A CA 1
ATOM 575 C C . ASN A 1 77 ? 22.011 -8.450 -25.313 1.00 91.75 77 ASN A C 1
ATOM 577 O O . ASN A 1 77 ? 21.542 -9.085 -26.257 1.00 91.75 77 ASN A O 1
ATOM 581 N N . ASP A 1 78 ? 22.450 -9.044 -24.204 1.00 95.31 78 ASP A N 1
ATOM 582 C CA . ASP A 1 78 ? 22.405 -10.489 -23.954 1.00 95.31 78 ASP A CA 1
ATOM 583 C C . ASP A 1 78 ? 22.005 -10.746 -22.487 1.00 95.31 78 ASP A C 1
ATOM 585 O O . ASP A 1 78 ? 21.681 -9.817 -21.741 1.00 95.31 78 ASP A O 1
ATOM 589 N N . VAL A 1 79 ? 21.966 -12.007 -22.063 1.00 95.50 79 VAL A N 1
ATOM 590 C CA . VAL A 1 79 ? 21.537 -12.414 -20.725 1.00 95.50 79 VAL A CA 1
ATOM 591 C C . VAL A 1 79 ? 22.537 -11.931 -19.670 1.00 95.50 79 VAL A C 1
ATOM 593 O O . VAL A 1 79 ? 23.631 -12.476 -19.523 1.00 95.50 79 VAL A O 1
ATOM 596 N N . LEU A 1 80 ? 22.115 -10.944 -18.880 1.00 94.25 80 LEU A N 1
ATOM 597 C CA . LEU A 1 80 ? 22.801 -10.472 -17.675 1.00 94.25 80 LEU A CA 1
ATOM 598 C C . LEU A 1 80 ? 22.632 -11.459 -16.510 1.00 94.25 80 LEU A C 1
ATOM 600 O O . LEU A 1 80 ? 23.467 -11.578 -15.623 1.00 94.25 80 LEU A O 1
ATOM 604 N N . GLY A 1 81 ? 21.518 -12.178 -16.462 1.00 94.88 81 GLY A N 1
ATOM 605 C CA . GLY A 1 81 ? 21.263 -13.105 -15.372 1.00 94.88 81 GLY A CA 1
ATOM 606 C C . GLY A 1 81 ? 19.877 -13.704 -15.438 1.00 94.88 81 GLY A C 1
ATOM 607 O O . GLY A 1 81 ? 19.167 -13.581 -16.434 1.00 94.88 81 GLY A O 1
ATOM 608 N N . TYR A 1 82 ? 19.487 -14.363 -14.354 1.00 92.62 82 TYR A N 1
ATOM 609 C CA . TYR A 1 82 ? 18.158 -14.937 -14.223 1.00 92.62 82 TYR A CA 1
ATOM 610 C C . TYR A 1 82 ? 17.537 -14.488 -12.910 1.00 92.62 82 TYR A C 1
ATOM 612 O O . TYR A 1 82 ? 18.154 -14.622 -11.856 1.00 92.62 82 TYR A O 1
ATOM 620 N N . TRP A 1 83 ? 16.299 -14.014 -12.972 1.00 90.31 83 TRP A N 1
ATOM 621 C CA . TRP A 1 83 ? 15.486 -13.732 -11.804 1.00 90.31 83 TRP A CA 1
ATOM 622 C C . TRP A 1 83 ? 14.610 -14.940 -11.486 1.00 90.31 83 TRP A C 1
ATOM 624 O O . TRP A 1 83 ? 13.688 -15.268 -12.234 1.00 90.31 83 TRP A O 1
ATOM 634 N N . ASP A 1 84 ? 14.904 -15.621 -10.378 1.00 88.06 84 ASP A N 1
ATOM 635 C CA . ASP A 1 84 ? 14.033 -16.674 -9.862 1.00 88.06 84 ASP A CA 1
ATOM 636 C C . ASP A 1 84 ? 12.904 -16.082 -9.010 1.00 88.06 84 ASP A C 1
ATOM 638 O O . ASP A 1 84 ? 13.038 -15.827 -7.805 1.00 88.06 84 ASP A O 1
ATOM 642 N N . THR A 1 85 ? 11.771 -15.855 -9.667 1.00 82.75 85 THR A N 1
ATOM 643 C CA . THR A 1 85 ? 10.598 -15.220 -9.071 1.00 82.75 85 THR A CA 1
ATOM 644 C C . THR A 1 85 ? 9.865 -16.103 -8.066 1.00 82.75 85 THR A C 1
ATOM 646 O O . THR A 1 85 ? 9.078 -15.569 -7.286 1.00 82.75 85 THR A O 1
ATOM 649 N N . SER A 1 86 ? 10.113 -17.423 -8.012 1.00 76.38 86 SER A N 1
ATOM 650 C CA . SER A 1 86 ? 9.410 -18.308 -7.063 1.00 76.38 86 SER A CA 1
ATOM 651 C C . SER A 1 86 ? 9.771 -18.011 -5.614 1.00 76.38 86 SER A C 1
ATOM 653 O O . SER A 1 86 ? 9.028 -18.343 -4.690 1.00 76.38 86 SER A O 1
ATOM 655 N N . SER A 1 87 ? 10.931 -17.392 -5.412 1.00 74.62 87 SER A N 1
ATOM 656 C CA . SER A 1 87 ? 11.321 -16.916 -4.105 1.00 74.62 87 SER A CA 1
ATOM 657 C C . SER A 1 87 ? 10.593 -15.613 -3.764 1.00 74.62 87 SER A C 1
ATOM 659 O O . SER A 1 87 ? 10.353 -15.383 -2.591 1.00 74.62 87 SER A O 1
ATOM 661 N N . PHE A 1 88 ? 10.195 -14.767 -4.709 1.00 78.12 88 PHE A N 1
ATOM 662 C CA . PHE A 1 88 ? 9.674 -13.432 -4.405 1.00 78.12 88 PHE A CA 1
ATOM 663 C C . PHE A 1 88 ? 8.162 -13.437 -4.132 1.00 78.12 88 PHE A C 1
ATOM 665 O O . PHE A 1 88 ? 7.435 -14.183 -4.784 1.00 78.12 88 PHE A O 1
ATOM 672 N N . PRO A 1 89 ? 7.665 -12.597 -3.207 1.00 72.81 89 PRO A N 1
ATOM 673 C CA . PRO A 1 89 ? 6.234 -12.329 -3.044 1.00 72.81 89 PRO A CA 1
ATOM 674 C C . PRO A 1 89 ? 5.562 -11.901 -4.355 1.0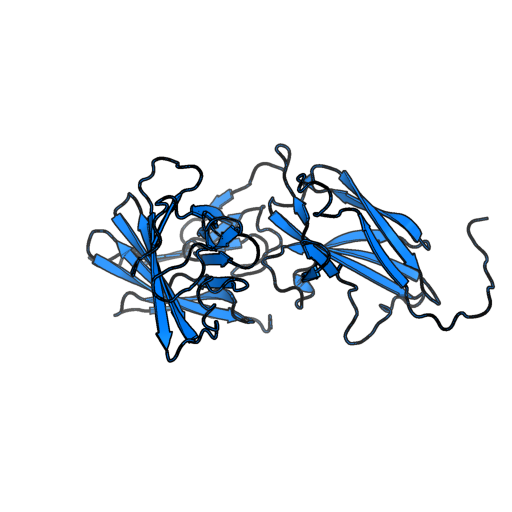0 72.81 89 PRO A C 1
ATOM 676 O O . PRO A 1 89 ? 6.230 -11.515 -5.316 1.00 72.81 89 PRO A O 1
ATOM 679 N N . ASN A 1 90 ? 4.234 -11.996 -4.422 1.00 68.50 90 ASN A N 1
ATOM 680 C CA . ASN A 1 90 ? 3.507 -11.368 -5.524 1.00 68.50 90 ASN A CA 1
ATOM 681 C C . ASN A 1 90 ? 3.491 -9.850 -5.334 1.00 68.50 90 ASN A C 1
ATOM 683 O O . ASN A 1 90 ? 3.317 -9.379 -4.211 1.00 68.50 90 ASN A O 1
ATOM 687 N N . GLY A 1 91 ? 3.654 -9.101 -6.420 1.00 69.19 91 GLY A N 1
ATOM 688 C CA . GLY A 1 91 ? 3.671 -7.641 -6.382 1.00 69.19 91 GLY A CA 1
ATOM 689 C C . GLY A 1 91 ? 4.507 -7.034 -7.499 1.00 69.19 91 GLY A C 1
ATOM 690 O O . GLY A 1 91 ? 5.022 -7.750 -8.358 1.00 69.19 91 GLY A O 1
ATOM 691 N N . TYR A 1 92 ? 4.631 -5.711 -7.461 1.00 76.31 92 TYR A N 1
ATOM 692 C CA . TYR A 1 92 ? 5.445 -4.938 -8.389 1.00 76.31 92 TYR A CA 1
ATOM 693 C C . TYR A 1 92 ? 6.842 -4.703 -7.813 1.00 76.31 92 TYR A C 1
ATOM 695 O O . TYR A 1 92 ? 7.007 -4.485 -6.612 1.00 76.31 92 TYR A O 1
ATOM 703 N N . TYR A 1 93 ? 7.853 -4.737 -8.679 1.00 80.44 93 TYR A N 1
ATOM 704 C CA . TYR A 1 93 ? 9.253 -4.548 -8.299 1.00 80.44 93 TYR A CA 1
ATOM 705 C C . TYR A 1 93 ? 9.963 -3.583 -9.239 1.00 80.44 93 TYR A C 1
ATOM 707 O O . TYR A 1 93 ? 9.768 -3.642 -10.449 1.00 80.44 93 TYR A O 1
ATOM 715 N N . HIS A 1 94 ? 10.850 -2.764 -8.690 1.00 85.31 94 HIS A N 1
ATOM 716 C CA . HIS A 1 94 ? 11.919 -2.105 -9.422 1.00 85.31 94 HIS A CA 1
ATOM 717 C C . HIS A 1 94 ? 13.080 -3.069 -9.640 1.00 85.31 94 HIS A C 1
ATOM 719 O O . HIS A 1 94 ? 13.348 -3.929 -8.800 1.00 85.31 94 HIS A O 1
ATOM 725 N N . MET A 1 95 ? 13.811 -2.881 -10.734 1.00 87.56 95 MET A N 1
ATOM 726 C CA . MET A 1 95 ? 15.057 -3.592 -11.008 1.00 87.56 95 MET A CA 1
ATOM 727 C C . MET A 1 95 ? 16.154 -2.586 -11.347 1.00 87.56 95 MET A C 1
ATOM 729 O O . MET A 1 95 ? 15.899 -1.557 -11.978 1.00 87.56 95 MET A O 1
ATOM 733 N N . ALA A 1 96 ? 17.373 -2.883 -10.912 1.00 88.94 96 ALA A N 1
ATOM 734 C CA . ALA A 1 96 ? 18.541 -2.060 -11.169 1.00 88.94 96 ALA A CA 1
ATOM 735 C C . ALA A 1 96 ? 19.780 -2.923 -11.396 1.00 88.94 96 ALA A C 1
ATOM 737 O O . ALA A 1 96 ? 19.892 -4.034 -10.873 1.00 88.94 96 ALA A O 1
ATOM 738 N N . VAL A 1 97 ? 20.724 -2.378 -12.157 1.00 88.31 97 VAL A N 1
ATOM 739 C CA . VAL A 1 97 ? 22.043 -2.974 -12.381 1.00 88.31 97 VAL A CA 1
ATOM 740 C C . VAL A 1 97 ? 23.096 -1.995 -11.893 1.00 88.31 97 VAL A C 1
ATOM 742 O O . VAL A 1 97 ? 23.010 -0.791 -12.151 1.00 88.31 97 VAL A O 1
ATOM 745 N N . VAL A 1 98 ? 24.083 -2.533 -11.186 1.00 89.12 98 VAL A N 1
ATOM 746 C CA . VAL A 1 98 ? 25.243 -1.802 -10.679 1.00 89.12 98 VAL A CA 1
ATOM 747 C C . VAL A 1 98 ? 26.480 -2.404 -11.322 1.00 89.12 98 VAL A C 1
ATOM 749 O O . VAL A 1 98 ? 26.730 -3.596 -11.155 1.00 89.12 98 VAL A O 1
ATOM 752 N N . VAL A 1 99 ? 27.248 -1.599 -12.054 1.00 88.50 99 VAL A N 1
ATOM 753 C CA . VAL A 1 99 ? 28.542 -2.010 -12.615 1.00 88.50 99 VAL A CA 1
ATOM 754 C C . VAL A 1 99 ? 29.656 -1.560 -11.682 1.00 88.50 99 VAL A C 1
ATOM 756 O O . VAL A 1 99 ? 29.649 -0.443 -11.168 1.00 88.50 99 VAL A O 1
ATOM 759 N N . PHE A 1 100 ? 30.616 -2.449 -11.470 1.00 87.94 100 PHE A N 1
ATOM 760 C CA . PHE A 1 100 ? 31.811 -2.225 -10.680 1.00 87.94 100 PHE A CA 1
ATOM 761 C C . PHE A 1 100 ? 33.029 -2.295 -11.588 1.00 87.94 100 PHE A C 1
ATOM 763 O O . PHE A 1 100 ? 33.113 -3.169 -12.459 1.00 87.94 100 PHE A O 1
ATOM 770 N N . ASN A 1 101 ? 34.000 -1.431 -11.328 1.00 87.19 101 ASN A N 1
ATOM 771 C CA . ASN A 1 101 ? 35.312 -1.557 -11.941 1.00 87.19 101 ASN A CA 1
ATOM 772 C C . ASN A 1 101 ? 36.120 -2.718 -11.325 1.00 87.19 101 ASN A C 1
ATOM 774 O O . ASN A 1 101 ? 35.688 -3.396 -10.389 1.00 87.19 101 ASN A O 1
ATOM 778 N N . ASP A 1 102 ? 37.306 -2.955 -11.866 1.00 87.38 102 ASP A N 1
ATOM 779 C CA . ASP A 1 102 ? 38.258 -4.002 -11.503 1.00 87.38 102 ASP A CA 1
ATOM 780 C C . ASP A 1 102 ? 38.852 -3.824 -10.097 1.00 87.38 102 ASP A C 1
ATOM 782 O O . ASP A 1 102 ? 39.295 -4.795 -9.481 1.00 87.38 102 ASP A O 1
ATOM 786 N N . LEU A 1 103 ? 38.779 -2.611 -9.546 1.00 85.31 103 LEU A N 1
ATOM 787 C CA . LEU A 1 103 ? 39.078 -2.299 -8.148 1.00 85.31 103 LEU A CA 1
ATOM 788 C C . LEU A 1 103 ? 37.893 -2.573 -7.201 1.00 85.31 103 LEU A C 1
ATOM 790 O O . LEU A 1 103 ? 38.032 -2.440 -5.985 1.00 85.31 103 LEU A O 1
ATOM 794 N N . GLY A 1 104 ? 36.731 -2.959 -7.735 1.00 84.25 104 GLY A N 1
ATOM 795 C CA . GLY A 1 104 ? 35.522 -3.261 -6.970 1.00 84.25 104 GLY A CA 1
ATOM 796 C C . GLY A 1 104 ? 34.726 -2.031 -6.531 1.00 84.25 104 GLY A C 1
ATOM 797 O O . GLY A 1 104 ? 33.811 -2.167 -5.716 1.00 84.25 104 GLY A O 1
ATOM 798 N N . TYR A 1 105 ? 35.038 -0.843 -7.053 1.00 81.81 105 TYR A N 1
ATOM 799 C CA . TYR A 1 105 ? 34.239 0.357 -6.817 1.00 81.81 105 TYR A CA 1
ATOM 800 C C . TYR A 1 105 ? 33.066 0.413 -7.799 1.00 81.81 105 TYR A C 1
ATOM 802 O O . TYR A 1 105 ? 33.269 0.156 -8.988 1.00 81.81 105 TYR A O 1
ATOM 810 N N . PRO A 1 106 ? 31.851 0.765 -7.344 1.00 81.19 106 PRO A N 1
ATOM 811 C CA . PRO A 1 106 ? 30.743 1.008 -8.255 1.00 81.19 106 PRO A CA 1
ATOM 812 C C . PRO A 1 106 ? 31.076 2.214 -9.142 1.00 81.19 106 PRO A C 1
ATOM 814 O O . PRO A 1 106 ? 31.462 3.276 -8.642 1.00 81.19 106 PRO A O 1
ATOM 817 N N . GLU A 1 107 ? 30.944 2.063 -10.455 1.00 72.06 107 GLU A N 1
ATOM 818 C CA . GLU A 1 107 ? 31.144 3.173 -11.385 1.00 72.06 107 GLU A CA 1
ATOM 819 C C . GLU A 1 107 ? 29.895 4.076 -11.391 1.00 72.06 107 GLU A C 1
ATOM 821 O O . GLU A 1 107 ? 28.780 3.587 -11.549 1.00 72.06 107 GLU A O 1
ATOM 826 N N . GLY A 1 108 ? 30.066 5.395 -11.196 1.00 61.91 108 GLY A N 1
ATOM 827 C CA . GLY A 1 108 ? 28.951 6.368 -11.153 1.00 61.91 108 GLY A CA 1
ATOM 828 C C . GLY A 1 108 ? 28.725 7.115 -9.822 1.00 61.91 108 GLY A C 1
ATOM 829 O O . GLY A 1 108 ? 27.626 7.610 -9.565 1.00 61.91 108 GLY A O 1
ATOM 830 N N . VAL A 1 109 ? 29.736 7.210 -8.951 1.00 51.28 109 VAL A N 1
ATOM 831 C CA . VAL A 1 109 ? 29.658 7.926 -7.657 1.00 51.28 109 VAL A CA 1
ATOM 832 C C . VAL A 1 109 ? 29.557 9.454 -7.847 1.00 51.28 109 VAL A C 1
ATOM 834 O O . VAL A 1 109 ? 30.312 9.987 -8.661 1.00 51.28 109 VAL A O 1
ATOM 837 N N . PRO A 1 110 ? 28.708 10.183 -7.078 1.00 49.28 110 PRO A N 1
ATOM 838 C CA . PRO A 1 110 ? 27.956 9.738 -5.893 1.00 49.28 110 PRO A CA 1
ATOM 839 C C . PRO A 1 110 ? 26.442 9.551 -6.071 1.00 49.28 110 PRO A C 1
ATOM 841 O O . PRO A 1 110 ? 25.827 8.971 -5.186 1.00 49.28 110 PRO A O 1
ATOM 844 N N . SER A 1 111 ? 25.822 10.021 -7.156 1.00 51.91 111 SER A N 1
ATOM 845 C CA . SER A 1 111 ? 24.351 10.051 -7.262 1.00 51.91 111 SER A CA 1
ATOM 846 C C . SER A 1 111 ? 23.738 8.936 -8.115 1.00 51.91 111 SER A C 1
ATOM 848 O O . SER A 1 111 ? 22.523 8.776 -8.093 1.00 51.91 111 SER A O 1
ATOM 850 N N . ASN A 1 112 ? 24.545 8.161 -8.852 1.00 54.22 112 ASN A N 1
ATOM 851 C CA . ASN A 1 112 ? 24.054 7.245 -9.891 1.00 54.22 112 ASN A CA 1
ATOM 852 C C . ASN A 1 112 ? 24.547 5.801 -9.689 1.00 54.22 112 ASN A C 1
ATOM 854 O O . ASN A 1 112 ? 24.758 5.082 -10.663 1.00 54.22 112 ASN A O 1
ATOM 858 N N . TRP A 1 113 ? 24.741 5.360 -8.438 1.00 61.44 113 TRP A N 1
ATOM 859 C CA . TRP A 1 113 ? 25.179 3.985 -8.135 1.00 61.44 113 TRP A CA 1
ATOM 860 C C . TRP A 1 113 ? 24.266 2.918 -8.743 1.00 61.44 113 TRP A C 1
ATOM 862 O O . TRP A 1 113 ? 24.725 1.823 -9.045 1.00 61.44 113 TRP A O 1
ATOM 872 N N . PHE A 1 114 ? 22.991 3.247 -8.947 1.00 62.47 114 PHE A N 1
ATOM 873 C CA . PHE A 1 114 ? 22.008 2.391 -9.589 1.00 62.47 114 PHE A CA 1
ATOM 874 C C . PHE A 1 114 ? 21.578 3.045 -10.888 1.00 62.47 114 PHE A C 1
ATOM 876 O O . PHE A 1 114 ? 20.994 4.131 -10.871 1.00 62.47 114 PHE A O 1
ATOM 883 N N . LYS A 1 115 ? 21.771 2.355 -12.014 1.00 67.56 115 LYS A N 1
ATOM 884 C CA . LYS A 1 115 ? 20.924 2.636 -13.168 1.00 67.56 115 LYS A CA 1
ATOM 885 C C . LYS A 1 115 ? 19.627 1.868 -12.956 1.00 67.56 115 LYS A C 1
ATOM 887 O O . LYS A 1 115 ? 19.527 0.681 -13.271 1.00 67.56 115 LYS A O 1
ATOM 892 N N . VAL A 1 116 ? 18.671 2.537 -12.313 1.00 65.62 116 VAL A N 1
ATOM 893 C CA . VAL A 1 116 ? 17.306 2.024 -12.206 1.00 65.62 116 VAL A CA 1
ATOM 894 C C . VAL A 1 116 ? 16.682 2.114 -13.586 1.00 65.62 116 VAL A C 1
ATOM 896 O O . VAL A 1 116 ? 16.880 3.092 -14.308 1.00 65.62 116 VAL A O 1
ATOM 899 N N . ILE A 1 117 ? 15.956 1.076 -13.972 1.00 66.69 117 ILE A N 1
ATOM 900 C CA . ILE A 1 117 ? 15.251 1.076 -15.247 1.00 66.69 117 ILE A CA 1
ATOM 901 C C . ILE A 1 117 ? 14.239 2.213 -15.214 1.00 66.69 117 ILE A C 1
ATOM 903 O O . ILE A 1 117 ? 13.367 2.213 -14.349 1.00 66.69 117 ILE A O 1
ATOM 907 N N . THR A 1 118 ? 14.334 3.149 -16.151 1.00 55.03 118 THR A N 1
ATOM 908 C CA . THR A 1 118 ? 13.260 4.097 -16.433 1.00 55.03 118 THR A CA 1
ATOM 909 C C . THR A 1 118 ? 12.470 3.623 -17.647 1.00 55.03 118 THR A C 1
ATOM 911 O O . THR A 1 118 ? 13.006 3.002 -18.568 1.00 55.03 118 THR A O 1
ATOM 914 N N . LYS A 1 119 ? 11.161 3.846 -17.626 1.00 58.28 119 LYS A N 1
ATOM 915 C CA . LYS A 1 119 ? 10.236 3.535 -18.707 1.00 58.28 119 LYS A CA 1
ATOM 916 C C . LYS A 1 119 ? 9.504 4.803 -19.095 1.00 58.28 119 LYS A C 1
ATOM 918 O O . LYS A 1 119 ? 9.013 5.536 -18.239 1.00 58.28 119 LYS A O 1
ATOM 923 N N . GLU A 1 120 ? 9.430 5.020 -20.397 1.00 51.97 120 GLU A N 1
ATOM 924 C CA . GLU A 1 120 ? 8.576 6.028 -20.999 1.00 51.97 120 GLU A CA 1
ATOM 925 C C . GLU A 1 120 ? 7.327 5.332 -21.552 1.00 51.97 120 GLU A C 1
ATOM 927 O O . GLU A 1 120 ? 7.436 4.355 -22.296 1.00 51.97 120 GLU A O 1
ATOM 932 N N . LEU A 1 121 ? 6.143 5.817 -21.185 1.00 38.38 121 LEU A N 1
ATOM 933 C CA . LEU A 1 121 ? 4.873 5.373 -21.751 1.00 38.38 121 LEU A CA 1
ATOM 934 C C . LEU A 1 121 ? 4.391 6.414 -22.755 1.00 38.38 121 LEU A C 1
ATOM 936 O O . LEU A 1 121 ? 4.321 7.605 -22.440 1.00 38.38 121 LEU A O 1
ATOM 940 N N . TYR A 1 122 ? 4.002 5.946 -23.936 1.00 42.47 122 TYR A N 1
ATOM 941 C CA . TYR A 1 122 ? 3.435 6.779 -24.985 1.00 42.47 122 TYR A CA 1
ATOM 942 C C . TYR A 1 122 ? 1.995 6.352 -25.271 1.00 42.47 122 TYR A C 1
ATOM 944 O O . TYR A 1 122 ? 1.739 5.179 -25.534 1.00 42.47 122 TYR A O 1
ATOM 952 N N . ILE A 1 123 ? 1.061 7.303 -25.274 1.00 36.47 123 ILE A N 1
ATOM 953 C CA . ILE A 1 123 ? -0.325 7.100 -25.720 1.00 36.47 123 ILE A CA 1
ATOM 954 C C . ILE A 1 123 ? -0.536 7.972 -26.955 1.00 36.47 123 ILE A C 1
ATOM 956 O O . ILE A 1 123 ? -0.288 9.175 -26.925 1.00 36.47 123 ILE A O 1
ATOM 960 N N . GLY A 1 124 ? -0.926 7.360 -28.077 1.00 37.06 124 GLY A N 1
ATOM 961 C CA . GLY A 1 124 ? -1.138 8.087 -29.337 1.00 37.06 124 GLY A CA 1
ATOM 962 C C . GLY A 1 124 ? 0.113 8.798 -29.878 1.00 37.06 124 GLY A C 1
ATOM 963 O O . GLY A 1 124 ? -0.009 9.785 -30.597 1.00 37.06 124 GLY A O 1
ATOM 964 N N . GLY A 1 125 ? 1.315 8.329 -29.519 1.00 41.88 125 GLY A N 1
ATOM 965 C CA . GLY A 1 125 ? 2.588 8.960 -29.892 1.00 41.88 125 GLY A CA 1
ATOM 966 C C . GLY A 1 125 ? 3.036 10.104 -28.973 1.00 41.88 125 GLY A C 1
ATOM 967 O O . GLY A 1 125 ? 4.108 10.664 -29.188 1.00 41.88 125 GLY A O 1
ATOM 968 N N . THR A 1 126 ? 2.272 10.440 -27.930 1.00 38.16 126 THR A N 1
ATOM 969 C CA . THR A 1 126 ? 2.652 11.433 -26.914 1.00 38.16 126 THR A CA 1
ATOM 970 C C . THR A 1 126 ? 3.138 10.740 -25.648 1.00 38.16 126 THR A C 1
ATOM 972 O O . THR A 1 126 ? 2.467 9.841 -25.147 1.00 38.16 126 THR A O 1
ATOM 975 N N . LYS A 1 127 ? 4.292 11.164 -25.118 1.00 52.78 127 LYS A N 1
ATOM 976 C CA . LYS A 1 127 ? 4.805 10.684 -23.830 1.00 52.78 127 LYS A CA 1
ATOM 977 C C . LYS A 1 127 ? 3.872 11.145 -22.711 1.00 52.78 127 LYS A C 1
ATOM 979 O O . LYS A 1 127 ? 3.744 12.345 -22.488 1.00 52.78 127 LYS A O 1
ATOM 984 N N . VAL A 1 128 ? 3.229 10.203 -22.031 1.00 40.97 128 VAL A N 1
ATOM 985 C CA . VAL A 1 128 ? 2.293 10.471 -20.924 1.00 40.97 128 VAL A CA 1
ATOM 986 C C . VAL A 1 128 ? 2.890 10.143 -19.559 1.00 40.97 128 VAL A C 1
ATOM 988 O O . VAL A 1 128 ? 2.407 10.636 -18.546 1.00 40.97 128 VAL A O 1
ATOM 991 N N . TYR A 1 129 ? 3.948 9.332 -19.524 1.00 44.44 129 TYR A N 1
ATOM 992 C CA . TYR A 1 129 ? 4.645 8.978 -18.296 1.00 44.44 129 TYR A CA 1
ATOM 993 C C . TYR A 1 129 ? 6.126 8.724 -18.569 1.00 44.44 129 TYR A C 1
ATOM 995 O O . TYR A 1 129 ? 6.485 8.142 -19.591 1.00 44.44 129 TYR A O 1
ATOM 1003 N N . GLU A 1 130 ? 6.974 9.147 -17.638 1.00 58.69 130 GLU A N 1
ATOM 1004 C CA . GLU A 1 130 ? 8.390 8.804 -17.560 1.00 58.69 130 GLU A CA 1
ATOM 1005 C C . GLU A 1 130 ? 8.716 8.541 -16.089 1.00 58.69 130 GLU A C 1
ATOM 1007 O O . GLU A 1 130 ? 8.492 9.401 -15.236 1.00 58.69 130 GLU A O 1
ATOM 1012 N N . GLY A 1 131 ? 9.216 7.350 -15.770 1.00 60.38 131 GLY A N 1
ATOM 1013 C CA . GLY A 1 131 ? 9.571 7.014 -14.392 1.00 60.38 131 GLY A CA 1
ATOM 1014 C C . GLY A 1 131 ? 10.136 5.611 -14.246 1.00 60.38 131 GLY A C 1
ATOM 1015 O O . GLY A 1 131 ? 10.503 4.992 -15.236 1.00 60.38 131 GLY A O 1
ATOM 1016 N N . LEU A 1 132 ? 10.273 5.111 -13.018 1.00 61.12 132 LEU A N 1
ATOM 1017 C CA . LEU A 1 132 ? 10.908 3.814 -12.766 1.00 61.12 132 LEU A CA 1
ATOM 1018 C C . LEU A 1 132 ? 10.059 2.661 -13.332 1.00 61.12 132 LEU A C 1
ATOM 1020 O O . LEU A 1 132 ? 8.841 2.653 -13.198 1.00 61.12 132 LEU A O 1
ATOM 1024 N N . GLY A 1 133 ? 10.700 1.672 -13.953 1.00 57.91 133 GLY A N 1
ATOM 1025 C CA . GLY A 1 133 ? 10.049 0.463 -14.445 1.00 57.91 133 GLY A CA 1
ATOM 1026 C C . GLY A 1 133 ? 9.613 -0.441 -13.293 1.00 57.91 133 GLY A C 1
ATOM 1027 O O . GLY A 1 133 ? 10.397 -0.693 -12.374 1.00 57.91 133 GLY A O 1
ATOM 1028 N N . TYR A 1 134 ? 8.378 -0.936 -13.369 1.00 61.03 134 TYR A N 1
ATOM 1029 C CA . TYR A 1 134 ? 7.783 -1.875 -12.418 1.00 61.03 134 TYR A CA 1
ATOM 1030 C C . TYR A 1 134 ? 7.572 -3.238 -13.087 1.00 61.03 134 TYR A C 1
ATOM 1032 O O . TYR A 1 134 ? 7.169 -3.288 -14.245 1.00 61.03 134 TYR A O 1
ATOM 1040 N N . PHE A 1 135 ? 7.807 -4.339 -12.368 1.00 65.56 135 PHE A N 1
ATOM 1041 C CA . PHE A 1 135 ? 7.628 -5.706 -12.875 1.00 65.56 135 PHE A CA 1
ATOM 1042 C C . PHE A 1 135 ? 6.648 -6.498 -12.001 1.00 65.56 135 PHE A C 1
ATOM 1044 O O . PHE A 1 135 ? 6.989 -6.748 -10.839 1.00 65.56 135 PHE A O 1
ATOM 1051 N N . PRO A 1 136 ? 5.464 -6.893 -12.513 1.00 61.72 136 PRO A N 1
ATOM 1052 C CA . PRO A 1 136 ? 4.526 -7.723 -11.768 1.00 61.72 136 PRO A CA 1
ATOM 1053 C C . PRO A 1 136 ? 5.039 -9.161 -11.680 1.00 61.72 136 PRO A C 1
ATOM 1055 O O . PRO A 1 136 ? 5.468 -9.757 -12.670 1.00 61.72 136 PRO A O 1
ATOM 1058 N N . VAL A 1 137 ? 4.981 -9.739 -10.485 1.00 58.75 137 VAL A N 1
ATOM 1059 C CA . VAL A 1 137 ? 5.384 -11.124 -10.236 1.00 58.75 137 VAL A CA 1
ATOM 1060 C C . VAL A 1 137 ? 4.206 -11.919 -9.684 1.00 58.75 137 VAL A C 1
ATOM 1062 O O . VAL A 1 137 ? 3.655 -11.533 -8.654 1.00 58.75 137 VAL A O 1
ATOM 1065 N N . VAL A 1 138 ? 3.880 -13.080 -10.269 1.00 59.97 138 VAL A N 1
ATOM 1066 C CA . VAL A 1 138 ? 2.852 -14.003 -9.737 1.00 59.97 138 VAL A CA 1
ATOM 1067 C C . VAL A 1 138 ? 3.295 -15.471 -9.769 1.00 59.97 138 VAL A C 1
ATOM 1069 O O . VAL A 1 138 ? 4.222 -15.845 -10.483 1.00 59.97 138 VAL A O 1
ATOM 1072 N N . GLY A 1 139 ? 2.634 -16.349 -9.007 1.00 53.81 139 GLY A N 1
ATOM 1073 C CA . GLY A 1 139 ? 2.740 -17.795 -9.227 1.00 53.81 139 GLY A CA 1
ATOM 1074 C C . GLY A 1 139 ? 2.210 -18.694 -8.107 1.00 53.81 139 GLY A C 1
ATOM 1075 O O . GLY A 1 139 ? 2.408 -18.407 -6.934 1.00 53.81 139 GLY A O 1
ATOM 1076 N N . ASP A 1 140 ? 1.619 -19.831 -8.495 1.00 45.84 140 ASP A N 1
ATOM 1077 C CA . ASP A 1 140 ? 0.989 -20.814 -7.583 1.00 45.84 140 ASP A CA 1
ATOM 1078 C C . ASP A 1 140 ? 1.980 -21.675 -6.779 1.00 45.84 140 ASP A C 1
ATOM 1080 O O . ASP A 1 140 ? 1.608 -22.278 -5.781 1.00 45.84 140 ASP A O 1
ATOM 1084 N N . LEU A 1 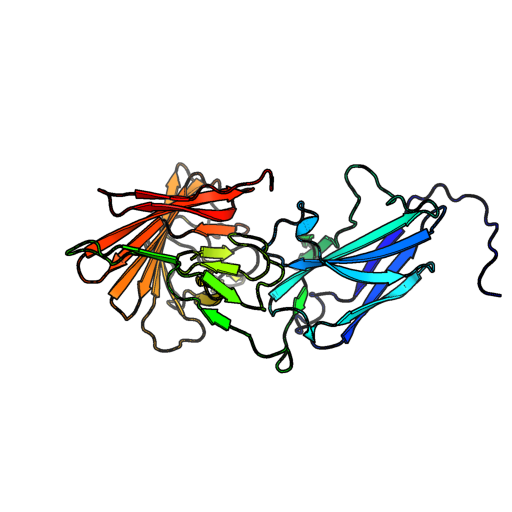141 ? 3.239 -21.769 -7.231 1.00 43.69 141 LEU A N 1
ATOM 1085 C CA . LEU A 1 141 ? 4.297 -22.596 -6.622 1.00 43.69 141 LEU A CA 1
ATOM 1086 C C . LEU A 1 141 ? 5.273 -21.787 -5.756 1.00 43.69 141 LEU A C 1
ATOM 1088 O O . LEU A 1 141 ? 6.312 -22.305 -5.340 1.00 43.69 141 LEU A O 1
ATOM 1092 N N . LYS A 1 142 ? 4.971 -20.513 -5.493 1.00 55.47 142 LYS A N 1
ATOM 1093 C CA . LYS A 1 142 ? 5.698 -19.748 -4.478 1.00 55.47 142 LYS A CA 1
ATOM 1094 C C . LYS A 1 142 ? 5.444 -20.439 -3.145 1.00 55.47 142 LYS A C 1
ATOM 1096 O O . LYS A 1 142 ? 4.299 -20.784 -2.866 1.00 55.47 142 LYS A O 1
ATOM 1101 N N . ALA A 1 143 ? 6.504 -20.725 -2.380 1.00 51.47 143 ALA A N 1
ATOM 1102 C CA . ALA A 1 143 ? 6.387 -21.423 -1.099 1.00 51.47 143 ALA A CA 1
ATOM 1103 C C . ALA A 1 143 ? 5.198 -20.837 -0.333 1.00 51.47 143 ALA A C 1
ATOM 1105 O O . ALA A 1 143 ? 5.186 -19.622 -0.128 1.00 51.47 143 ALA A O 1
ATOM 1106 N N . ASN A 1 144 ? 4.198 -21.679 -0.021 1.00 58.75 144 ASN A N 1
ATOM 1107 C CA . ASN A 1 144 ? 2.929 -21.254 0.575 1.00 58.75 144 ASN A CA 1
ATOM 1108 C C . ASN A 1 144 ? 3.179 -20.140 1.586 1.00 58.75 144 ASN A C 1
ATOM 1110 O O . ASN A 1 144 ? 4.109 -20.263 2.390 1.00 58.75 144 ASN A O 1
ATOM 1114 N N . THR A 1 145 ? 2.374 -19.078 1.526 1.00 66.00 145 THR A N 1
ATOM 1115 C CA . THR A 1 145 ? 2.469 -17.953 2.457 1.00 66.00 145 THR A CA 1
ATOM 1116 C C . THR A 1 145 ? 2.573 -18.502 3.876 1.00 66.00 145 THR A C 1
ATOM 1118 O O . THR A 1 145 ? 1.615 -19.060 4.413 1.00 66.00 145 THR A O 1
ATOM 1121 N N . PHE A 1 146 ? 3.766 -18.410 4.460 1.00 79.50 146 PHE A N 1
ATOM 1122 C CA . PHE A 1 146 ? 3.994 -18.811 5.832 1.00 79.50 146 PHE A CA 1
ATOM 1123 C C . PHE A 1 146 ? 3.636 -17.610 6.684 1.00 79.50 146 PHE A C 1
ATOM 1125 O O . PHE A 1 146 ? 4.325 -16.585 6.670 1.00 79.50 146 PHE A O 1
ATOM 1132 N N . HIS A 1 147 ? 2.532 -17.765 7.399 1.00 84.94 147 HIS A N 1
ATOM 1133 C CA . HIS A 1 147 ? 2.008 -16.780 8.315 1.00 84.94 147 HIS A CA 1
ATOM 1134 C C . HIS A 1 147 ? 2.105 -17.321 9.740 1.00 84.94 147 HIS A C 1
ATOM 1136 O O . HIS A 1 147 ? 1.666 -18.437 10.023 1.00 84.94 147 HIS A O 1
ATOM 1142 N N . TYR A 1 148 ? 2.674 -16.520 10.635 1.00 90.00 148 TYR A N 1
ATOM 1143 C CA . TYR A 1 148 ? 2.756 -16.830 12.056 1.00 90.00 148 TYR A CA 1
ATOM 1144 C C . TYR A 1 148 ? 2.325 -15.618 12.874 1.00 90.00 148 TYR A C 1
ATOM 1146 O O . TYR A 1 148 ? 2.871 -14.529 12.722 1.00 90.00 148 TYR A O 1
ATOM 1154 N N . THR A 1 149 ? 1.364 -15.814 13.772 1.00 92.81 149 THR A N 1
ATOM 1155 C CA . THR A 1 149 ? 0.965 -14.814 14.765 1.00 92.81 149 THR A CA 1
ATOM 1156 C C . THR A 1 149 ? 1.494 -15.258 16.119 1.00 92.81 149 THR A C 1
ATOM 1158 O O . THR A 1 149 ? 1.162 -16.348 16.579 1.00 92.81 149 THR A O 1
ATOM 1161 N N . ALA A 1 150 ? 2.331 -14.431 16.739 1.00 92.81 150 ALA A N 1
ATOM 1162 C CA . ALA A 1 150 ? 2.805 -14.667 18.093 1.00 92.81 150 ALA A CA 1
ATOM 1163 C C . ALA A 1 150 ? 1.687 -14.409 19.116 1.00 92.81 150 ALA A C 1
ATOM 1165 O O . ALA A 1 150 ? 0.726 -13.682 18.843 1.00 92.81 150 ALA A O 1
ATOM 1166 N N . GLU A 1 151 ? 1.857 -14.958 20.316 1.00 94.75 151 GLU A N 1
ATOM 1167 C CA . GLU A 1 151 ? 1.085 -14.522 21.480 1.00 94.75 151 GLU A CA 1
ATOM 1168 C C . GLU A 1 151 ? 1.256 -13.007 21.713 1.00 94.75 151 GLU A C 1
ATOM 1170 O O . GLU A 1 151 ? 2.288 -12.444 21.324 1.00 94.75 151 GLU A O 1
ATOM 1175 N N . PRO A 1 152 ? 0.268 -12.327 22.327 1.00 94.62 152 PRO A N 1
ATOM 1176 C CA . PRO A 1 152 ? 0.382 -10.908 22.641 1.00 94.62 152 PRO A CA 1
ATOM 1177 C C . PRO A 1 152 ? 1.634 -10.605 23.469 1.00 94.62 152 PRO A C 1
ATOM 1179 O O . PRO A 1 152 ? 1.806 -11.127 24.568 1.00 94.62 152 PRO A O 1
ATOM 1182 N N . ASP A 1 153 ? 2.485 -9.714 22.960 1.00 89.81 153 ASP A N 1
ATOM 1183 C CA . ASP A 1 153 ? 3.608 -9.160 23.719 1.00 89.81 153 ASP A CA 1
ATOM 1184 C C . ASP A 1 153 ? 3.091 -8.195 24.802 1.00 89.81 153 ASP A C 1
ATOM 1186 O O . ASP A 1 153 ? 3.678 -8.066 25.875 1.00 89.81 153 ASP A O 1
ATOM 1190 N N . ILE A 1 154 ? 1.969 -7.520 24.521 1.00 88.69 154 ILE A N 1
ATOM 1191 C CA . ILE A 1 154 ? 1.257 -6.636 25.447 1.00 88.69 154 ILE A CA 1
ATOM 1192 C C . ILE A 1 154 ? -0.234 -6.947 25.346 1.00 88.69 154 ILE A C 1
ATOM 1194 O O . ILE A 1 154 ? -0.779 -7.002 24.246 1.00 88.69 154 ILE A O 1
ATOM 1198 N N . SER A 1 155 ? -0.898 -7.091 26.490 1.00 90.00 155 SER A N 1
ATOM 1199 C CA . SER A 1 155 ? -2.355 -7.182 26.589 1.00 90.00 155 SER A CA 1
ATOM 1200 C C . SER A 1 155 ? -2.815 -6.305 27.744 1.00 90.00 155 SER A C 1
ATOM 1202 O O . SER A 1 155 ? -2.520 -6.603 28.904 1.00 90.00 155 SER A O 1
ATOM 1204 N N . VAL A 1 156 ? -3.514 -5.213 27.437 1.00 83.00 156 VAL A N 1
ATOM 1205 C CA . VAL A 1 156 ? -4.048 -4.294 28.444 1.00 83.00 156 VAL A CA 1
ATOM 1206 C C . VAL A 1 156 ? -5.574 -4.369 28.427 1.00 83.00 156 VAL A C 1
ATOM 1208 O O . VAL A 1 156 ? -6.203 -3.899 27.476 1.00 83.00 156 VAL A O 1
ATOM 1211 N N . PRO A 1 157 ? -6.196 -4.945 29.471 1.00 78.31 157 PRO A N 1
ATOM 1212 C CA . PRO A 1 157 ? -7.640 -4.918 29.607 1.00 78.31 157 PRO A CA 1
ATOM 1213 C C . PRO A 1 157 ? -8.063 -3.511 30.033 1.00 78.31 157 PRO A C 1
ATOM 1215 O O . PRO A 1 157 ? -8.007 -3.155 31.210 1.00 78.31 157 PRO A O 1
ATOM 1218 N N . TRP A 1 158 ? -8.479 -2.686 29.078 1.00 77.25 158 TRP A N 1
ATOM 1219 C CA . TRP A 1 158 ? -9.135 -1.424 29.393 1.00 77.25 158 TRP A CA 1
ATOM 1220 C C . TRP A 1 158 ? -10.592 -1.710 29.746 1.00 77.25 158 TRP A C 1
ATOM 1222 O O . TRP A 1 158 ? -11.406 -2.049 28.890 1.00 77.25 158 TRP A O 1
ATOM 1232 N N . ALA A 1 159 ? -10.904 -1.676 31.043 1.00 68.06 159 ALA A N 1
ATOM 1233 C CA . ALA A 1 159 ? -12.226 -2.026 31.546 1.00 68.06 159 ALA A CA 1
ATOM 1234 C C . ALA A 1 159 ? -13.313 -1.165 30.879 1.00 68.06 159 ALA A C 1
ATOM 1236 O O . ALA A 1 159 ? -13.260 0.060 30.938 1.00 68.06 159 ALA A O 1
ATOM 1237 N N . GLY A 1 160 ? -14.296 -1.819 30.252 1.00 69.44 160 GLY A N 1
ATOM 1238 C CA . GLY A 1 160 ? -15.376 -1.139 29.529 1.00 69.44 160 GLY A CA 1
ATOM 1239 C C . GLY A 1 160 ? -14.963 -0.513 28.193 1.00 69.44 160 GLY A C 1
ATOM 1240 O O . GLY A 1 160 ? -15.740 0.264 27.655 1.00 69.44 160 GLY A O 1
ATOM 1241 N N . GLN A 1 161 ? -13.775 -0.832 27.671 1.00 72.00 161 GLN A N 1
ATOM 1242 C CA . GLN A 1 161 ? -13.234 -0.286 26.427 1.00 72.00 161 GLN A CA 1
ATOM 1243 C C . GLN A 1 161 ? -12.691 -1.385 25.499 1.00 72.00 161 GLN A C 1
ATOM 1245 O O . GLN A 1 161 ? -12.686 -2.572 25.829 1.00 72.00 161 GLN A O 1
ATOM 1250 N N . PHE A 1 162 ? -12.226 -0.965 24.320 1.00 74.75 162 PHE A N 1
ATOM 1251 C CA . PHE A 1 162 ? -11.584 -1.806 23.317 1.00 74.75 162 PHE A CA 1
ATOM 1252 C C . PHE A 1 162 ? -10.310 -2.423 23.924 1.00 74.75 162 PHE A C 1
ATOM 1254 O O . PHE A 1 162 ? -9.391 -1.669 24.259 1.00 74.75 162 PHE A O 1
ATOM 1261 N N . PRO A 1 163 ? -10.220 -3.756 24.112 1.00 78.19 163 PRO A N 1
ATOM 1262 C CA . PRO A 1 163 ? -9.022 -4.364 24.675 1.00 78.19 163 PRO A CA 1
ATOM 1263 C C . PRO A 1 163 ? -7.843 -4.116 23.736 1.00 78.19 163 PRO A C 1
ATOM 1265 O O . PRO A 1 163 ? -7.904 -4.435 22.547 1.00 78.19 163 PRO A O 1
ATOM 1268 N N . PHE A 1 164 ? -6.771 -3.531 24.268 1.00 84.94 164 PHE A N 1
ATOM 1269 C CA . PHE A 1 164 ? -5.561 -3.319 23.492 1.00 84.94 164 PHE A CA 1
ATOM 1270 C C . PHE A 1 164 ? -4.662 -4.546 23.595 1.00 84.94 164 PHE A C 1
ATOM 1272 O O . PHE A 1 164 ? -4.218 -4.921 24.682 1.00 84.94 164 PHE A O 1
ATOM 1279 N N . GLU A 1 165 ? -4.333 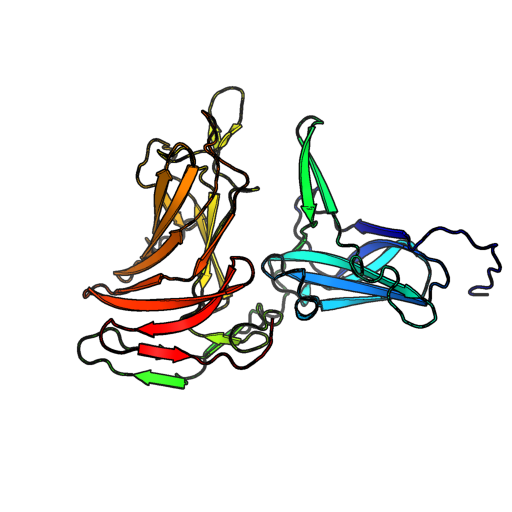-5.117 22.443 1.00 91.06 165 GLU A N 1
ATOM 1280 C CA . GLU A 1 165 ? -3.302 -6.135 22.324 1.00 91.06 165 GLU A CA 1
ATOM 1281 C C . GLU A 1 165 ? -2.276 -5.729 21.269 1.00 91.06 165 GLU A C 1
ATOM 1283 O O . GLU A 1 165 ? -2.628 -5.284 20.172 1.00 91.06 165 GLU A O 1
ATOM 1288 N N . LEU A 1 166 ? -1.002 -5.946 21.585 1.00 91.88 166 LEU A N 1
ATOM 1289 C CA . LEU A 1 166 ? 0.090 -5.892 20.625 1.00 91.88 166 LEU A CA 1
ATOM 1290 C C . LEU A 1 166 ? 0.567 -7.317 20.359 1.00 91.88 166 LEU A C 1
ATOM 1292 O O . LEU A 1 166 ? 1.144 -7.951 21.240 1.00 91.88 166 LEU A O 1
ATOM 1296 N N . ARG A 1 167 ? 0.345 -7.808 19.140 1.00 94.94 167 ARG A N 1
ATOM 1297 C CA . ARG A 1 167 ? 0.817 -9.119 18.679 1.00 94.94 167 ARG A CA 1
ATOM 1298 C C . ARG A 1 167 ? 1.788 -8.935 17.531 1.00 94.94 167 ARG A C 1
ATOM 1300 O O . ARG A 1 167 ? 1.460 -8.243 16.564 1.00 94.94 167 ARG A O 1
ATOM 1307 N N . ARG A 1 168 ? 2.937 -9.603 17.597 1.00 93.88 168 ARG A N 1
ATOM 1308 C CA . ARG A 1 168 ? 3.846 -9.740 16.457 1.00 93.88 168 ARG A CA 1
ATOM 1309 C C . ARG A 1 168 ? 3.293 -10.712 15.426 1.00 93.88 168 ARG A C 1
ATOM 1311 O O . ARG A 1 168 ? 2.779 -11.776 15.764 1.00 93.88 168 ARG A O 1
ATOM 1318 N N . ILE A 1 169 ? 3.441 -10.351 14.161 1.00 93.38 169 ILE A N 1
ATOM 1319 C CA . ILE A 1 169 ? 3.020 -11.156 13.019 1.00 93.38 169 ILE A CA 1
ATOM 1320 C C . ILE A 1 169 ? 4.212 -11.301 12.082 1.00 93.38 169 ILE A C 1
ATOM 1322 O O . ILE A 1 169 ? 4.848 -10.307 11.737 1.00 93.38 169 ILE A O 1
ATOM 1326 N N . TYR A 1 170 ? 4.517 -12.531 11.684 1.00 92.00 170 TYR A N 1
ATOM 1327 C CA . TYR A 1 170 ? 5.481 -12.833 10.640 1.00 92.00 170 TYR A CA 1
ATOM 1328 C C . TYR A 1 170 ? 4.755 -13.265 9.369 1.00 92.00 170 TYR A C 1
ATOM 1330 O O . TYR A 1 170 ? 3.915 -14.166 9.406 1.00 92.00 170 TYR A O 1
ATOM 1338 N N . ASN A 1 171 ? 5.128 -12.661 8.244 1.00 86.75 171 ASN A N 1
ATOM 1339 C CA . ASN A 1 171 ? 4.751 -13.119 6.915 1.00 86.75 171 ASN A CA 1
ATOM 1340 C C . ASN A 1 171 ? 6.005 -13.227 6.035 1.00 86.75 171 ASN A C 1
ATOM 1342 O O . ASN A 1 171 ? 6.711 -12.239 5.809 1.00 86.75 171 ASN A O 1
ATOM 1346 N N . ASN A 1 172 ? 6.263 -14.415 5.483 1.00 82.62 172 ASN A N 1
ATOM 1347 C CA . ASN A 1 172 ? 7.371 -14.628 4.548 1.00 82.62 172 ASN A CA 1
ATOM 1348 C C . ASN A 1 172 ? 7.237 -13.801 3.251 1.00 82.62 172 ASN A C 1
ATOM 1350 O O . ASN A 1 172 ? 8.260 -13.436 2.666 1.00 82.62 172 ASN A O 1
ATOM 1354 N N . ASN A 1 173 ? 6.019 -13.419 2.850 1.00 75.19 173 ASN A N 1
ATOM 1355 C CA . ASN A 1 173 ? 5.776 -12.476 1.756 1.00 75.19 173 ASN A CA 1
ATOM 1356 C C . ASN A 1 173 ? 6.257 -11.057 2.089 1.00 75.19 173 ASN A C 1
ATOM 1358 O O . ASN A 1 173 ? 6.428 -10.229 1.202 1.00 75.19 173 ASN A O 1
ATOM 1362 N N . ARG A 1 174 ? 6.524 -10.764 3.364 1.00 77.94 174 ARG A N 1
ATOM 1363 C CA . ARG A 1 174 ? 7.084 -9.486 3.807 1.00 77.94 174 ARG A CA 1
ATOM 1364 C C . ARG A 1 174 ? 8.560 -9.571 4.178 1.00 77.94 174 ARG A C 1
ATOM 1366 O O . ARG A 1 174 ? 9.094 -8.636 4.761 1.00 77.94 174 ARG A O 1
ATOM 1373 N N . ARG A 1 175 ? 9.269 -10.652 3.851 1.00 82.06 175 ARG A N 1
ATOM 1374 C CA . ARG A 1 175 ? 10.654 -10.864 4.319 1.00 82.06 175 ARG A CA 1
ATOM 1375 C C . ARG A 1 175 ? 11.680 -9.808 3.879 1.00 82.06 175 ARG A C 1
ATOM 1377 O O . ARG A 1 175 ? 12.784 -9.809 4.406 1.00 82.06 175 ARG A O 1
ATOM 1384 N N . PHE A 1 176 ? 11.347 -8.949 2.916 1.00 77.62 176 PHE A N 1
ATOM 1385 C CA . PHE A 1 176 ? 12.189 -7.821 2.496 1.00 77.62 176 PHE A CA 1
ATOM 1386 C C . PHE A 1 176 ? 11.813 -6.497 3.178 1.00 77.62 176 PHE A C 1
ATOM 1388 O O . PHE A 1 176 ? 12.579 -5.542 3.137 1.00 77.62 176 PHE A O 1
ATOM 1395 N N . TYR A 1 177 ? 10.666 -6.454 3.856 1.00 79.44 177 TYR A N 1
ATOM 1396 C CA . TYR A 1 177 ? 10.208 -5.303 4.619 1.00 79.44 177 TYR A CA 1
ATOM 1397 C C . TYR A 1 177 ? 10.863 -5.370 5.996 1.00 79.44 177 TYR A C 1
ATOM 1399 O O . TYR A 1 177 ? 10.559 -6.256 6.796 1.00 79.44 177 TYR A O 1
ATOM 1407 N N . ARG A 1 178 ? 11.783 -4.440 6.259 1.00 79.31 178 ARG A N 1
ATOM 1408 C CA . ARG A 1 178 ? 12.508 -4.319 7.538 1.00 79.31 178 ARG A CA 1
ATOM 1409 C C . ARG A 1 178 ? 11.688 -3.647 8.638 1.00 79.31 178 ARG A C 1
ATOM 1411 O O . ARG A 1 178 ? 12.080 -3.669 9.799 1.00 79.31 178 ARG A O 1
ATOM 1418 N N . LYS A 1 179 ? 10.577 -3.012 8.279 1.00 81.44 179 LYS A N 1
ATOM 1419 C CA . LYS A 1 179 ? 9.774 -2.163 9.159 1.00 81.44 179 LYS A CA 1
ATOM 1420 C C . LYS A 1 179 ? 8.387 -2.787 9.378 1.00 81.44 179 LYS A C 1
ATOM 1422 O O . LYS A 1 179 ? 7.845 -3.372 8.439 1.00 81.44 179 LYS A O 1
ATOM 1427 N N . PRO A 1 180 ? 7.805 -2.662 10.586 1.00 83.38 180 PRO A N 1
ATOM 1428 C CA . PRO A 1 180 ? 8.352 -1.989 11.775 1.00 83.38 180 PRO A CA 1
ATOM 1429 C C . PRO A 1 180 ? 9.290 -2.842 12.656 1.00 83.38 180 PRO A C 1
ATOM 1431 O O . PRO A 1 180 ? 10.002 -2.266 13.471 1.00 83.38 180 PRO A O 1
ATOM 1434 N N . LEU A 1 181 ? 9.283 -4.181 12.552 1.00 84.94 181 LEU A N 1
ATOM 1435 C CA . LEU A 1 181 ? 9.899 -5.079 13.550 1.00 84.94 181 LEU A CA 1
ATOM 1436 C C . LEU A 1 181 ? 10.966 -6.036 12.974 1.00 84.94 181 LEU A C 1
ATOM 1438 O O . LEU A 1 181 ? 11.216 -7.082 13.571 1.00 84.94 181 LEU A O 1
ATOM 1442 N N . TYR A 1 182 ? 11.627 -5.657 11.870 1.00 87.50 182 TYR A N 1
ATOM 1443 C CA . TYR A 1 182 ? 12.590 -6.436 11.063 1.00 87.50 182 TYR A CA 1
ATOM 1444 C C . TYR A 1 182 ? 11.968 -7.295 9.946 1.00 87.50 182 TYR A C 1
ATOM 1446 O O . TYR A 1 182 ? 10.752 -7.367 9.801 1.00 87.50 182 TYR A O 1
ATOM 1454 N N . ASN A 1 183 ? 12.817 -7.924 9.123 1.00 86.31 183 ASN A N 1
ATOM 1455 C CA . ASN A 1 183 ? 12.458 -8.680 7.916 1.00 86.31 183 ASN A CA 1
ATOM 1456 C C . ASN A 1 183 ? 11.278 -9.637 8.125 1.00 86.31 183 ASN A C 1
ATOM 1458 O O . ASN A 1 183 ? 11.411 -10.676 8.776 1.00 86.31 183 ASN A O 1
ATOM 1462 N N . GLY A 1 184 ? 10.139 -9.315 7.510 1.00 86.44 184 GLY A N 1
ATOM 1463 C CA . GLY A 1 184 ? 8.928 -10.138 7.553 1.00 86.44 184 GLY A CA 1
ATOM 1464 C C . GLY A 1 184 ? 8.094 -9.983 8.816 1.00 86.44 184 GLY A C 1
ATOM 1465 O O . GLY A 1 184 ? 6.988 -10.515 8.849 1.00 86.44 184 GLY A O 1
ATOM 1466 N N . TRP A 1 185 ? 8.581 -9.251 9.819 1.00 90.94 185 TRP A N 1
ATOM 1467 C CA . TRP A 1 185 ? 7.899 -9.025 11.085 1.00 90.94 185 TRP A CA 1
ATOM 1468 C C . TRP A 1 185 ? 7.200 -7.667 11.127 1.00 90.94 185 TRP A C 1
ATOM 1470 O O . TRP A 1 185 ? 7.748 -6.614 10.806 1.00 90.94 185 TRP A O 1
ATOM 1480 N N . THR A 1 186 ? 5.970 -7.701 11.609 1.00 91.94 186 THR A N 1
ATOM 1481 C CA . THR A 1 186 ? 5.095 -6.550 11.814 1.00 91.94 186 THR A CA 1
ATOM 1482 C C . THR A 1 186 ? 4.229 -6.795 13.050 1.00 91.94 186 THR A C 1
ATOM 1484 O O . THR A 1 186 ? 4.482 -7.735 13.807 1.00 91.94 186 THR A O 1
ATOM 1487 N N . HIS A 1 187 ? 3.234 -5.953 13.306 1.00 93.38 187 HIS A N 1
ATOM 1488 C CA . HIS A 1 187 ? 2.295 -6.144 14.404 1.00 93.38 187 HIS A CA 1
ATOM 1489 C C . HIS A 1 187 ? 0.858 -5.820 13.998 1.00 93.38 187 HIS A C 1
ATOM 1491 O O . HIS A 1 187 ? 0.627 -5.032 13.086 1.00 93.38 187 HIS A O 1
ATOM 1497 N N . ASN A 1 188 ? -0.109 -6.387 14.721 1.00 93.06 188 ASN A N 1
ATOM 1498 C CA . ASN A 1 188 ? -1.563 -6.343 14.473 1.00 93.06 188 ASN A CA 1
ATOM 1499 C C . ASN A 1 188 ? -2.225 -4.949 14.370 1.00 93.06 188 ASN A C 1
ATOM 1501 O O . ASN A 1 188 ? -3.426 -4.870 14.147 1.00 93.06 188 ASN A O 1
ATOM 1505 N N . ASN A 1 189 ? -1.462 -3.867 14.519 1.00 93.38 189 ASN A N 1
ATOM 1506 C CA . ASN A 1 189 ? -1.938 -2.486 14.404 1.00 93.38 189 ASN A CA 1
ATOM 1507 C C . ASN A 1 189 ? -1.354 -1.757 13.172 1.00 93.38 189 ASN A C 1
ATOM 1509 O O . ASN A 1 189 ? -1.574 -0.565 13.000 1.00 93.38 189 ASN A O 1
ATOM 1513 N N . GLN A 1 190 ? -0.593 -2.457 12.324 1.00 93.31 190 GLN A N 1
ATOM 1514 C CA . GLN A 1 190 ? 0.004 -1.925 11.094 1.00 93.31 190 GLN A CA 1
ATOM 1515 C C . GLN A 1 190 ? -0.964 -2.081 9.926 1.00 93.31 190 GLN A C 1
ATOM 1517 O O . GLN A 1 190 ? -0.835 -3.007 9.125 1.00 93.31 190 GLN A O 1
ATOM 1522 N N . ILE A 1 191 ? -1.961 -1.201 9.888 1.00 96.06 191 ILE A N 1
ATOM 1523 C CA . ILE A 1 191 ? -2.956 -1.140 8.817 1.00 96.06 191 ILE A CA 1
ATOM 1524 C C . ILE A 1 191 ? -2.704 0.133 8.022 1.00 96.06 191 ILE A C 1
ATOM 1526 O O . ILE A 1 191 ? -2.697 1.225 8.599 1.00 96.06 191 ILE A O 1
ATOM 1530 N N . THR A 1 192 ? -2.510 -0.013 6.718 1.00 96.69 192 THR A N 1
ATOM 1531 C CA . THR A 1 192 ? -2.338 1.108 5.793 1.00 96.69 192 THR A CA 1
ATOM 1532 C C . THR A 1 192 ? -3.358 1.030 4.666 1.00 96.69 192 THR A C 1
ATOM 1534 O O . THR A 1 192 ? -3.899 -0.035 4.357 1.00 96.69 192 THR A O 1
ATOM 1537 N N . LEU A 1 193 ? -3.637 2.183 4.075 1.00 97.62 193 LEU A N 1
ATOM 1538 C CA . LEU A 1 193 ? -4.484 2.353 2.909 1.00 97.62 193 LEU A CA 1
ATOM 1539 C C . LEU A 1 193 ? -3.680 3.105 1.850 1.00 97.62 193 LEU A C 1
ATOM 1541 O O . LEU A 1 193 ? -3.026 4.104 2.155 1.00 97.62 193 LEU A O 1
ATOM 1545 N N . THR A 1 194 ? -3.737 2.628 0.612 1.00 95.81 194 THR A N 1
ATOM 1546 C CA . THR A 1 194 ? -3.164 3.302 -0.554 1.00 95.81 194 THR A CA 1
ATOM 1547 C C . THR A 1 194 ? -4.261 3.550 -1.575 1.00 95.81 194 THR A C 1
ATOM 1549 O O . THR A 1 194 ? -4.917 2.596 -1.983 1.00 95.81 194 THR A O 1
ATOM 1552 N N . GLU A 1 195 ? -4.429 4.793 -2.019 1.00 95.19 195 GLU A N 1
ATOM 1553 C CA . GLU A 1 195 ? -5.185 5.107 -3.236 1.00 95.19 195 GLU A CA 1
ATOM 1554 C C . GLU A 1 195 ? -4.201 5.573 -4.311 1.00 95.19 195 GLU A C 1
ATOM 1556 O O . GLU A 1 195 ? -3.383 6.466 -4.073 1.00 95.19 195 GLU A O 1
ATOM 1561 N N . ASP A 1 196 ? -4.235 4.934 -5.480 1.00 86.56 196 ASP A N 1
ATOM 1562 C CA . ASP A 1 196 ? -3.348 5.259 -6.599 1.00 86.56 196 ASP A CA 1
ATOM 1563 C C . ASP A 1 196 ? -4.168 5.590 -7.842 1.00 86.56 196 ASP A C 1
ATOM 1565 O O . ASP A 1 196 ? -4.801 4.708 -8.415 1.00 86.56 196 ASP A O 1
ATOM 1569 N N . CYS A 1 197 ? -4.118 6.854 -8.260 1.00 86.38 197 CYS A N 1
ATOM 1570 C CA . CYS A 1 197 ? -4.801 7.391 -9.434 1.00 86.38 197 CYS A CA 1
ATOM 1571 C C . CYS A 1 197 ? -3.807 7.725 -10.572 1.00 86.38 197 CYS A C 1
ATOM 1573 O O . CYS A 1 197 ? -4.131 8.449 -11.516 1.00 86.38 197 CYS A O 1
ATOM 1575 N N . ARG A 1 198 ? -2.554 7.241 -10.505 1.00 75.88 198 ARG A N 1
ATOM 1576 C CA . ARG A 1 198 ? -1.541 7.472 -11.558 1.00 75.88 198 ARG A CA 1
ATOM 1577 C C . ARG A 1 198 ? -1.776 6.611 -12.790 1.00 75.88 198 ARG A C 1
ATOM 1579 O O . ARG A 1 198 ? -1.609 7.088 -13.907 1.00 75.88 198 ARG A O 1
ATOM 1586 N N . TYR A 1 199 ? -2.157 5.356 -12.567 1.00 65.88 199 TYR A N 1
ATOM 1587 C CA . TYR A 1 199 ? -2.323 4.355 -13.630 1.00 65.88 199 TYR A CA 1
ATOM 1588 C C . TYR A 1 199 ? -3.654 3.610 -13.551 1.00 65.88 199 TYR A C 1
ATOM 1590 O O . TYR A 1 199 ? -4.067 3.008 -14.535 1.00 65.88 199 TYR A O 1
ATOM 1598 N N . ASN A 1 200 ? -4.310 3.644 -12.389 1.00 68.69 200 ASN A N 1
ATOM 1599 C CA . ASN A 1 200 ? -5.503 2.861 -12.105 1.00 68.69 200 ASN A CA 1
ATOM 1600 C C . ASN A 1 200 ? -6.612 3.801 -11.642 1.00 68.69 200 ASN A C 1
ATOM 1602 O O . ASN A 1 200 ? -6.658 4.181 -10.477 1.00 68.69 200 ASN A O 1
ATOM 1606 N N . TRP A 1 201 ? -7.485 4.198 -12.557 1.00 80.56 201 TRP A N 1
ATOM 1607 C CA . TRP A 1 201 ? -8.641 5.027 -12.243 1.00 80.56 201 TRP A CA 1
ATOM 1608 C C . TRP A 1 201 ? -9.893 4.445 -12.882 1.00 80.56 201 TRP A C 1
ATOM 1610 O O . TRP A 1 201 ? -9.831 3.813 -13.938 1.00 80.56 201 TRP A O 1
ATOM 1620 N N . GLU A 1 202 ? -11.030 4.630 -12.219 1.00 83.69 202 GLU A N 1
ATOM 1621 C CA . GLU A 1 202 ? -12.322 4.282 -12.804 1.00 83.69 202 GLU A CA 1
ATOM 1622 C C . GLU A 1 202 ? -12.627 5.229 -13.948 1.00 83.69 202 GLU A C 1
ATOM 1624 O O . GLU A 1 202 ? -12.450 6.430 -13.796 1.00 83.69 202 GLU A O 1
ATOM 1629 N N . SER A 1 203 ? -13.061 4.716 -15.094 1.00 84.00 203 SER A N 1
ATOM 1630 C CA . SER A 1 203 ? -13.357 5.542 -16.263 1.00 84.00 203 SER A CA 1
ATOM 1631 C C . SER A 1 203 ? -14.845 5.770 -16.436 1.00 84.00 203 SER A C 1
ATOM 1633 O O . SER A 1 203 ? -15.634 4.844 -16.242 1.00 84.00 203 SER A O 1
ATOM 1635 N N . VAL A 1 204 ? -15.211 6.951 -16.923 1.00 77.44 204 VAL A N 1
ATOM 1636 C CA . VAL A 1 204 ? -16.582 7.255 -17.335 1.00 77.44 204 VAL A CA 1
ATOM 1637 C C . VAL A 1 204 ? -16.651 7.415 -18.842 1.00 77.44 204 VAL A C 1
ATOM 1639 O O . VAL A 1 204 ? -15.744 7.961 -19.479 1.00 77.44 204 VAL A O 1
ATOM 1642 N N . ASP A 1 205 ? -17.739 6.916 -19.420 1.00 73.88 205 ASP A N 1
ATOM 1643 C CA . ASP A 1 205 ? -18.011 7.108 -20.837 1.00 73.88 205 ASP A CA 1
ATOM 1644 C C . ASP A 1 205 ? -18.479 8.554 -21.053 1.00 73.88 205 ASP A C 1
ATOM 1646 O O . ASP A 1 205 ? -19.615 8.916 -20.742 1.00 73.88 205 ASP A O 1
ATOM 1650 N N . SER A 1 206 ? -17.572 9.403 -21.538 1.00 65.25 206 SER A N 1
ATOM 1651 C CA . SER A 1 206 ? -17.842 10.817 -21.833 1.00 65.25 206 SER A CA 1
ATOM 1652 C C . SER A 1 206 ? -17.953 11.099 -23.338 1.00 65.25 206 SER A C 1
ATOM 1654 O O . SER A 1 206 ? -17.802 12.236 -23.793 1.00 65.25 206 SER A O 1
ATOM 1656 N N . GLY A 1 207 ? -18.228 10.066 -24.142 1.00 73.75 207 GLY A N 1
ATOM 1657 C CA . GLY A 1 207 ? -18.271 10.153 -25.600 1.00 73.75 207 GLY A CA 1
ATOM 1658 C C . GLY A 1 207 ? -16.962 9.664 -26.234 1.00 73.75 207 GLY A C 1
ATOM 1659 O O . GLY A 1 207 ? -16.585 8.517 -26.021 1.00 73.75 207 GLY A O 1
ATOM 1660 N N . PRO A 1 208 ? -16.254 10.459 -27.064 1.00 74.31 208 PRO A N 1
ATOM 1661 C CA . PRO A 1 208 ? -15.074 9.966 -27.783 1.00 74.31 208 PRO A CA 1
ATOM 1662 C C . PRO A 1 208 ? -13.819 9.802 -26.906 1.00 74.31 208 PRO A C 1
ATOM 1664 O O . PRO A 1 208 ? -12.810 9.301 -27.402 1.00 74.31 208 PRO A O 1
ATOM 1667 N N . PHE A 1 209 ? -13.854 10.234 -25.641 1.00 73.81 209 PHE A N 1
ATOM 1668 C CA . PHE A 1 209 ? -12.711 10.198 -24.732 1.00 73.81 209 PHE A CA 1
ATOM 1669 C C . PHE A 1 209 ? -13.031 9.396 -23.468 1.00 73.81 209 PHE A C 1
ATOM 1671 O O . PHE A 1 209 ? -14.070 9.590 -22.835 1.00 73.81 209 PHE A O 1
ATOM 1678 N N . LEU A 1 210 ? -12.093 8.529 -23.083 1.00 73.94 210 LEU A N 1
ATOM 1679 C CA . LEU A 1 210 ? -12.031 7.966 -21.739 1.00 73.94 210 LEU A CA 1
ATOM 1680 C C . LEU A 1 210 ? -11.534 9.066 -20.805 1.00 73.94 210 LEU A C 1
ATOM 1682 O O . LEU A 1 210 ? -10.403 9.532 -20.949 1.00 73.94 210 LEU A O 1
ATOM 1686 N N . VAL A 1 211 ? -12.385 9.479 -19.875 1.00 82.81 211 VAL A N 1
ATOM 1687 C CA . VAL A 1 211 ? -12.038 10.435 -18.820 1.00 82.81 211 VAL A CA 1
ATOM 1688 C C . VAL A 1 211 ? -12.209 9.730 -17.475 1.00 82.81 211 VAL A C 1
ATOM 1690 O O . VAL A 1 211 ? -13.039 8.816 -17.377 1.00 82.81 211 VAL A O 1
ATOM 1693 N N . PRO A 1 212 ? -11.405 10.072 -16.461 1.00 86.25 212 PRO A N 1
ATOM 1694 C CA . PRO A 1 212 ? -11.543 9.474 -15.143 1.00 86.25 212 PRO A CA 1
ATOM 1695 C C . PRO A 1 212 ? -12.904 9.809 -14.553 1.00 86.25 212 PRO A C 1
ATOM 1697 O O . PRO A 1 212 ? -13.477 10.847 -14.840 1.00 86.25 212 PRO A O 1
ATOM 1700 N N . ALA A 1 213 ? -13.431 8.915 -13.739 1.00 90.06 213 ALA A N 1
ATOM 1701 C CA . ALA A 1 213 ? -14.461 9.216 -12.774 1.00 90.06 213 ALA A CA 1
ATOM 1702 C C . ALA A 1 213 ? -13.844 10.110 -11.705 1.00 90.06 213 ALA A C 1
ATOM 1704 O O . ALA A 1 213 ? -12.667 9.959 -11.375 1.00 90.06 213 ALA A O 1
ATOM 1705 N N . TRP A 1 214 ? -14.625 11.036 -11.172 1.00 92.38 214 TRP A N 1
ATOM 1706 C CA . TRP A 1 214 ? -14.178 11.979 -10.159 1.00 92.38 214 TRP A CA 1
ATOM 1707 C C . TRP A 1 214 ? -15.274 12.201 -9.116 1.00 92.38 214 TRP A C 1
ATOM 1709 O O . TRP A 1 214 ? -16.433 11.853 -9.340 1.00 92.38 214 TRP A O 1
ATOM 1719 N N . ASP A 1 215 ? -14.889 12.757 -7.972 1.00 92.94 215 ASP A N 1
ATOM 1720 C CA . ASP A 1 215 ? -15.814 13.220 -6.931 1.00 92.94 215 ASP A CA 1
ATOM 1721 C C . ASP A 1 215 ? -16.226 14.695 -7.111 1.00 92.94 215 ASP A C 1
ATOM 1723 O O . ASP A 1 215 ? -15.763 15.368 -8.030 1.00 92.94 215 ASP A O 1
ATOM 1727 N N . ASP A 1 216 ? -17.051 15.234 -6.207 1.00 92.06 216 ASP A N 1
ATOM 1728 C CA . ASP A 1 216 ? -17.527 16.632 -6.280 1.00 92.06 216 ASP A CA 1
ATOM 1729 C C . ASP A 1 216 ? -16.406 17.687 -6.303 1.00 92.06 216 ASP A C 1
ATOM 1731 O O . ASP A 1 216 ? -16.613 18.798 -6.795 1.00 92.06 216 ASP A O 1
ATOM 1735 N N . ASN A 1 217 ? -15.206 17.350 -5.821 1.00 92.81 217 ASN A N 1
ATOM 1736 C CA . ASN A 1 217 ? -14.034 18.231 -5.846 1.00 92.81 217 ASN A CA 1
ATOM 1737 C C . ASN A 1 217 ? -13.128 17.955 -7.057 1.00 92.81 217 ASN A C 1
ATOM 1739 O O . ASN A 1 217 ? -11.963 18.358 -7.087 1.00 92.81 217 ASN A O 1
ATOM 1743 N N . MET A 1 218 ? -13.661 17.257 -8.063 1.00 91.62 218 MET A N 1
ATOM 1744 C CA . MET A 1 218 ? -12.970 16.826 -9.273 1.00 91.62 218 MET A CA 1
ATOM 1745 C C . MET A 1 218 ? -11.725 15.985 -8.981 1.00 91.62 218 MET A C 1
ATOM 1747 O O . MET A 1 218 ? -10.806 15.966 -9.795 1.00 91.62 218 MET A O 1
ATOM 1751 N N . LEU A 1 219 ? -11.644 15.279 -7.853 1.00 93.56 219 LEU A N 1
ATOM 1752 C CA . LEU A 1 219 ? -10.533 14.367 -7.600 1.00 93.56 219 LEU A CA 1
ATOM 1753 C C . LEU A 1 219 ? -10.838 13.008 -8.234 1.00 93.56 219 LEU A C 1
ATOM 1755 O O . LEU A 1 219 ? -11.863 12.399 -7.933 1.00 93.56 219 LEU A O 1
ATOM 1759 N N . GLY A 1 220 ? -9.954 12.541 -9.119 1.00 92.94 220 GLY A N 1
ATOM 1760 C CA . GLY A 1 220 ? -10.130 11.285 -9.845 1.00 92.94 220 GLY A CA 1
ATOM 1761 C C . GLY A 1 220 ? -10.242 10.079 -8.908 1.00 92.94 220 GLY A C 1
ATOM 1762 O O . GLY A 1 220 ? -9.534 10.006 -7.914 1.00 92.94 220 GLY A O 1
ATOM 1763 N N . ILE A 1 221 ? -11.107 9.121 -9.220 1.00 93.69 221 ILE A N 1
ATOM 1764 C CA . ILE A 1 221 ? -11.382 7.942 -8.388 1.00 93.69 221 ILE A CA 1
ATOM 1765 C C . ILE A 1 221 ? -10.368 6.848 -8.737 1.00 93.69 221 ILE A C 1
ATOM 1767 O O . ILE A 1 221 ? -10.402 6.278 -9.832 1.00 93.69 221 IL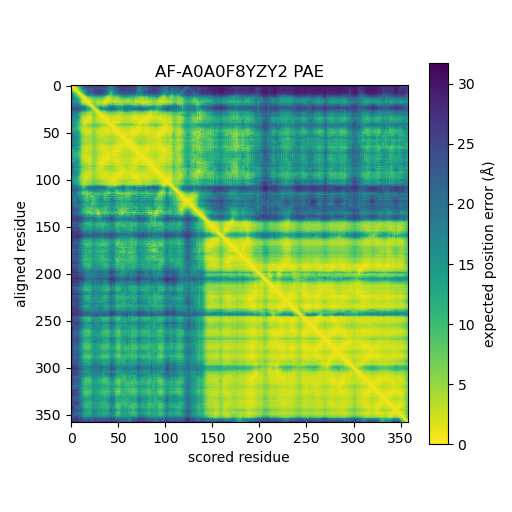E A O 1
ATOM 1771 N N . GLY A 1 222 ? -9.428 6.594 -7.824 1.00 91.38 222 GLY A N 1
ATOM 1772 C CA . GLY A 1 222 ? -8.368 5.601 -7.988 1.00 91.38 222 GLY A CA 1
ATOM 1773 C C . GLY A 1 222 ? -8.766 4.210 -7.495 1.00 91.38 222 GLY A C 1
ATOM 1774 O O . GLY A 1 222 ? -9.902 3.953 -7.109 1.00 91.38 222 GLY A O 1
ATOM 1775 N N . TYR A 1 223 ? -7.813 3.280 -7.482 1.00 92.19 223 TYR A N 1
ATOM 1776 C CA . TYR A 1 223 ? -7.998 1.987 -6.811 1.00 92.19 223 TYR A CA 1
ATOM 1777 C C . TYR A 1 223 ? -7.505 2.070 -5.373 1.00 92.19 223 TYR A C 1
ATOM 1779 O O . TYR A 1 223 ? -6.372 2.499 -5.139 1.00 92.19 223 TYR A O 1
ATOM 1787 N N . ILE A 1 224 ? -8.321 1.603 -4.424 1.00 96.12 224 ILE A N 1
ATOM 1788 C CA . ILE A 1 224 ? -7.957 1.596 -3.007 1.00 96.12 224 ILE A CA 1
ATOM 1789 C C . ILE A 1 224 ? -7.476 0.206 -2.599 1.00 96.12 224 ILE A C 1
ATOM 1791 O O . ILE A 1 224 ? -8.211 -0.776 -2.664 1.00 96.12 224 ILE A O 1
ATOM 1795 N N . TRP A 1 225 ? -6.246 0.128 -2.107 1.00 95.12 225 TRP A N 1
ATOM 1796 C CA . TRP A 1 225 ? -5.687 -1.066 -1.488 1.00 95.12 225 TRP A CA 1
ATOM 1797 C C . TRP A 1 225 ? -5.577 -0.873 0.018 1.00 95.12 225 TRP A C 1
ATOM 1799 O O . TRP A 1 225 ? -4.840 -0.009 0.486 1.00 95.12 225 TRP A O 1
ATOM 1809 N N . VAL A 1 226 ? -6.259 -1.719 0.786 1.00 96.50 226 VAL A N 1
ATOM 1810 C CA . VAL A 1 226 ? -6.056 -1.820 2.236 1.00 96.50 226 VAL A CA 1
ATOM 1811 C C . VAL A 1 226 ? -5.064 -2.940 2.499 1.00 96.50 226 VAL A C 1
ATOM 1813 O O . VAL A 1 226 ? -5.304 -4.088 2.117 1.00 96.50 226 VAL A O 1
ATOM 1816 N N . GLN A 1 227 ? -3.948 -2.619 3.146 1.00 92.56 227 GLN A N 1
ATOM 1817 C CA . GLN A 1 227 ? -2.958 -3.594 3.577 1.00 92.56 227 GLN A CA 1
ATOM 1818 C C . GLN A 1 227 ? -3.136 -3.900 5.062 1.00 92.56 227 GLN A C 1
ATOM 1820 O O . GLN A 1 227 ? -3.059 -3.019 5.921 1.00 92.56 227 GLN A O 1
ATOM 1825 N N . TYR A 1 228 ? -3.339 -5.178 5.362 1.00 92.69 228 TYR A N 1
ATOM 1826 C CA . TYR A 1 228 ? -3.512 -5.672 6.718 1.00 92.69 228 TYR A CA 1
ATOM 1827 C C . TYR A 1 228 ? -2.170 -6.042 7.366 1.00 92.69 228 TYR A C 1
ATOM 1829 O O . TYR A 1 228 ? -1.146 -6.194 6.684 1.00 92.69 228 TYR A O 1
ATOM 1837 N N . PRO A 1 229 ? -2.152 -6.231 8.699 1.00 88.06 229 PRO A N 1
ATOM 1838 C CA . PRO A 1 229 ? -0.938 -6.565 9.427 1.00 88.06 229 PRO A CA 1
ATOM 1839 C C . PRO A 1 229 ? -0.305 -7.863 8.951 1.00 88.06 229 PRO A C 1
ATOM 1841 O O . 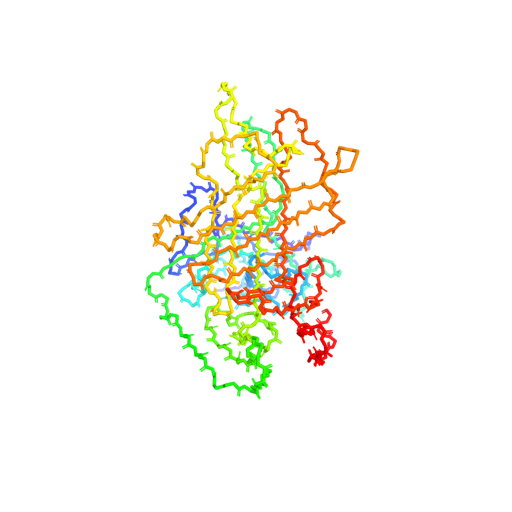PRO A 1 229 ? 0.909 -7.957 8.855 1.00 88.06 229 PRO A O 1
ATOM 1844 N N . ASP A 1 230 ? -1.105 -8.853 8.576 1.00 82.00 230 ASP A N 1
ATOM 1845 C CA . ASP A 1 230 ? -0.595 -10.098 8.014 1.00 82.00 230 ASP A CA 1
ATOM 1846 C C . ASP A 1 230 ? 0.063 -9.916 6.643 1.00 82.00 230 ASP A C 1
ATOM 1848 O O . ASP A 1 230 ? 0.618 -10.872 6.131 1.00 82.00 230 ASP A O 1
ATOM 1852 N N . GLY A 1 231 ? 0.057 -8.720 6.049 1.00 80.69 231 GLY A N 1
ATOM 1853 C CA . GLY A 1 231 ? 0.609 -8.433 4.729 1.00 80.69 231 GLY A CA 1
ATOM 1854 C C . GLY A 1 231 ? -0.331 -8.749 3.576 1.00 80.69 231 GLY A C 1
ATOM 1855 O O . GLY A 1 231 ? 0.033 -8.469 2.435 1.00 80.69 231 GLY A O 1
ATOM 1856 N N . SER A 1 232 ? -1.512 -9.306 3.848 1.00 82.62 232 SER A N 1
ATOM 1857 C CA . SER A 1 232 ? -2.554 -9.399 2.837 1.00 82.62 232 SER A CA 1
ATOM 1858 C C . SER A 1 232 ? -2.978 -7.994 2.410 1.00 82.62 232 SER A C 1
ATOM 1860 O O . SER A 1 232 ? -2.964 -7.044 3.198 1.00 82.62 232 SER A O 1
ATOM 1862 N N . LYS A 1 233 ? -3.308 -7.859 1.127 1.00 88.69 233 LYS A N 1
ATOM 1863 C CA . LYS A 1 233 ? -3.865 -6.638 0.558 1.00 88.69 233 LYS A CA 1
ATOM 1864 C C . LYS A 1 233 ? -5.250 -6.958 0.026 1.00 88.69 233 LYS A C 1
ATOM 1866 O O . LYS A 1 233 ? -5.461 -8.030 -0.543 1.00 88.69 233 LYS A O 1
ATOM 1871 N N . ARG A 1 234 ? -6.175 -6.025 0.199 1.00 92.75 234 ARG A N 1
ATOM 1872 C CA . ARG A 1 234 ? -7.528 -6.119 -0.331 1.00 92.75 234 ARG A CA 1
ATOM 1873 C C . ARG A 1 234 ? -7.829 -4.900 -1.178 1.00 92.75 234 ARG A C 1
ATOM 1875 O O . ARG A 1 234 ? -7.624 -3.778 -0.724 1.00 92.75 234 ARG A O 1
ATOM 1882 N N . LEU A 1 235 ? -8.289 -5.155 -2.395 1.00 93.69 235 LEU A N 1
ATOM 1883 C CA . LEU A 1 235 ? -8.674 -4.130 -3.350 1.00 93.69 235 LEU A CA 1
ATOM 1884 C C . LEU A 1 235 ? -10.129 -3.723 -3.125 1.00 93.69 235 LEU A C 1
ATOM 1886 O O . LEU A 1 235 ? -11.000 -4.577 -2.949 1.00 93.69 235 LEU A O 1
ATOM 1890 N N . PHE A 1 236 ? -10.369 -2.422 -3.186 1.00 95.94 236 PHE A N 1
ATOM 1891 C CA . PHE A 1 236 ? -11.671 -1.785 -3.188 1.00 95.94 236 PHE A CA 1
ATOM 1892 C C . PHE A 1 236 ? -11.772 -0.883 -4.422 1.00 95.94 236 PHE A C 1
ATOM 1894 O O . PHE A 1 236 ? -10.832 -0.152 -4.749 1.00 95.94 236 PHE A O 1
ATOM 1901 N N . ARG A 1 237 ? -12.910 -0.953 -5.112 1.00 94.44 237 ARG A N 1
ATOM 1902 C CA . ARG A 1 237 ? -13.216 -0.167 -6.315 1.00 94.44 237 ARG A CA 1
ATOM 1903 C C . ARG A 1 237 ? -14.578 0.494 -6.169 1.00 94.44 237 ARG A C 1
ATOM 1905 O O . ARG A 1 237 ? -15.470 -0.082 -5.543 1.00 94.44 237 ARG A O 1
ATOM 1912 N N . ASP A 1 238 ? -14.739 1.669 -6.761 1.00 92.81 238 ASP A N 1
ATOM 1913 C CA . ASP A 1 238 ? -16.066 2.234 -6.970 1.00 92.81 238 ASP A CA 1
ATOM 1914 C C . ASP A 1 238 ? -16.750 1.472 -8.112 1.00 92.81 238 ASP A C 1
ATOM 1916 O O . ASP A 1 238 ? -16.238 1.378 -9.226 1.00 92.81 238 ASP A O 1
ATOM 1920 N N . THR A 1 239 ? -17.900 0.878 -7.810 1.00 83.38 239 THR A N 1
ATOM 1921 C CA . THR A 1 239 ? -18.719 0.136 -8.779 1.00 83.38 239 THR A CA 1
ATOM 1922 C C . THR A 1 239 ? -20.078 0.793 -9.007 1.00 83.38 239 THR A C 1
ATOM 1924 O O . THR A 1 239 ? -20.911 0.250 -9.733 1.00 83.38 239 THR A O 1
ATOM 1927 N N . SER A 1 240 ? -20.315 1.962 -8.402 1.00 83.44 240 SER A N 1
ATOM 1928 C CA . SER A 1 240 ? -21.608 2.646 -8.439 1.00 83.44 240 SER A CA 1
ATOM 1929 C C . SER A 1 240 ? -21.944 3.211 -9.820 1.00 83.44 240 SER A C 1
ATOM 1931 O O . SER A 1 240 ? -23.121 3.309 -10.170 1.00 83.44 240 SER A O 1
ATOM 1933 N N . GLY A 1 241 ? -20.921 3.554 -10.613 1.00 74.88 241 GLY A N 1
ATOM 1934 C CA . GLY A 1 241 ? -21.089 4.145 -11.939 1.00 74.88 241 GLY A CA 1
ATOM 1935 C C . GLY A 1 241 ? -21.739 5.532 -11.907 1.00 74.88 241 GLY A C 1
ATOM 1936 O O . GLY A 1 241 ? -22.406 5.918 -12.866 1.00 74.88 241 GLY A O 1
ATOM 1937 N N . ASN A 1 242 ? -21.610 6.250 -10.793 1.00 74.75 242 ASN A N 1
ATOM 1938 C CA . ASN A 1 242 ? -22.227 7.550 -10.577 1.00 74.75 242 ASN A CA 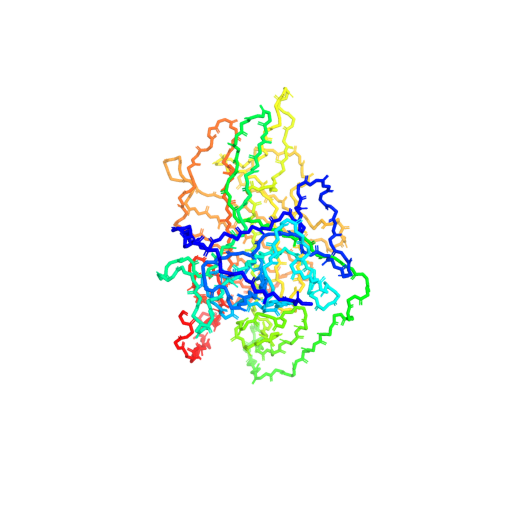1
ATOM 1939 C C . ASN A 1 242 ? -21.172 8.516 -10.004 1.00 74.75 242 ASN A C 1
ATOM 1941 O O . ASN A 1 242 ? -20.219 8.083 -9.364 1.00 74.75 242 ASN A O 1
ATOM 1945 N N . TYR A 1 243 ? -21.269 9.803 -10.338 1.00 68.38 243 TYR A N 1
ATOM 1946 C CA . TYR A 1 243 ? -20.078 10.675 -10.422 1.00 68.38 243 TYR A CA 1
ATOM 1947 C C . TYR A 1 243 ? -20.304 12.096 -9.883 1.00 68.38 243 TYR A C 1
ATOM 1949 O O . TYR A 1 243 ? -19.584 13.022 -10.240 1.00 68.38 243 TYR A O 1
ATOM 1957 N N . ASP A 1 244 ? -21.339 12.266 -9.062 1.00 65.88 244 ASP A N 1
ATOM 1958 C CA . ASP A 1 244 ? -21.722 13.528 -8.412 1.00 65.88 244 ASP A CA 1
ATOM 1959 C C . ASP A 1 244 ? -21.915 13.213 -6.922 1.00 65.88 244 ASP A C 1
ATOM 1961 O O . ASP A 1 244 ? -23.027 12.990 -6.426 1.00 65.88 244 ASP A O 1
ATOM 1965 N N . TYR A 1 245 ? -20.784 12.985 -6.255 1.00 70.75 245 TYR A N 1
ATOM 1966 C CA . TYR A 1 245 ? -20.718 12.489 -4.895 1.00 70.75 245 TYR A CA 1
ATOM 1967 C C . TYR A 1 245 ? -19.791 13.315 -4.012 1.00 70.75 245 TYR A C 1
ATOM 1969 O O . TYR A 1 245 ? -18.568 13.314 -4.164 1.00 70.75 245 TYR A O 1
ATOM 1977 N N . SER A 1 246 ? -20.381 13.868 -2.955 1.00 87.56 246 SER A N 1
ATOM 1978 C CA . SER A 1 246 ? -19.648 14.381 -1.796 1.00 87.56 246 SER A CA 1
ATOM 1979 C C . SER A 1 246 ? -18.986 13.258 -0.985 1.00 87.56 246 SER A C 1
ATOM 1981 O O . SER A 1 246 ? -18.031 13.501 -0.248 1.00 87.56 246 SER A O 1
ATOM 1983 N N . THR A 1 247 ? -19.470 12.020 -1.152 1.00 94.94 247 THR A N 1
ATOM 1984 C CA . THR A 1 247 ? -18.900 10.800 -0.573 1.00 94.94 247 THR A CA 1
ATOM 1985 C C . THR A 1 247 ? -18.895 9.673 -1.604 1.00 94.94 247 THR A C 1
ATOM 1987 O O . THR A 1 247 ? -19.955 9.174 -1.983 1.00 94.94 247 THR A O 1
ATOM 1990 N N . VAL A 1 248 ? -17.711 9.218 -2.013 1.00 95.44 248 VAL A N 1
ATOM 1991 C CA . VAL A 1 248 ? -17.542 8.073 -2.922 1.00 95.44 248 VAL A CA 1
ATOM 1992 C C . VAL A 1 248 ? -17.514 6.779 -2.109 1.00 95.44 248 VAL A C 1
ATOM 1994 O O . VAL A 1 248 ? -16.839 6.707 -1.083 1.00 95.44 248 VAL A O 1
ATOM 1997 N N . THR A 1 249 ? -18.240 5.749 -2.551 1.00 95.81 249 THR A N 1
ATOM 1998 C CA . THR A 1 249 ? -18.283 4.444 -1.871 1.00 95.81 249 THR A CA 1
ATOM 1999 C C . THR A 1 249 ? -17.551 3.383 -2.682 1.00 95.81 249 THR A C 1
ATOM 2001 O O . THR A 1 249 ? -17.905 3.118 -3.825 1.00 95.81 249 THR A O 1
ATOM 2004 N N . TYR A 1 250 ? -16.576 2.721 -2.064 1.00 96.69 250 TYR A N 1
ATOM 2005 C CA . TYR A 1 250 ? -15.816 1.636 -2.668 1.00 96.69 250 TYR A CA 1
ATOM 2006 C C . TYR A 1 250 ? -16.199 0.307 -2.030 1.00 96.69 250 TYR A C 1
ATOM 2008 O O . TYR A 1 250 ? -16.288 0.185 -0.805 1.00 96.69 250 TYR A O 1
ATOM 2016 N N . THR A 1 251 ? -16.348 -0.717 -2.859 1.00 96.44 251 THR A N 1
ATOM 2017 C CA . THR A 1 251 ? -16.654 -2.087 -2.441 1.00 96.44 251 THR A CA 1
ATOM 2018 C C . THR A 1 251 ? -15.489 -3.025 -2.762 1.00 96.44 251 THR A C 1
ATOM 2020 O O . THR A 1 251 ? -14.739 -2.754 -3.704 1.00 96.44 251 THR A O 1
ATOM 2023 N N . PRO A 1 252 ? -15.325 -4.134 -2.020 1.00 96.75 252 PRO A N 1
ATOM 2024 C CA . PRO A 1 252 ? -14.333 -5.162 -2.310 1.00 96.75 252 PRO A CA 1
ATOM 2025 C C . PRO A 1 252 ? -14.364 -5.606 -3.776 1.00 96.75 252 PRO A C 1
ATOM 2027 O O . PRO A 1 252 ? -15.440 -5.779 -4.350 1.00 96.75 252 PRO A O 1
ATOM 2030 N N . TRP A 1 253 ? -13.187 -5.801 -4.376 1.00 92.19 253 TRP A N 1
ATOM 2031 C CA . TRP A 1 253 ? -13.062 -6.285 -5.749 1.00 92.19 253 TRP A CA 1
ATOM 2032 C C . TRP A 1 253 ? -12.092 -7.477 -5.870 1.00 92.19 253 TRP A C 1
ATOM 2034 O O . TRP A 1 253 ? -10.919 -7.342 -5.508 1.00 92.19 253 TRP A O 1
ATOM 2044 N N . PRO A 1 254 ? -12.529 -8.618 -6.441 1.00 94.06 254 PRO A N 1
ATOM 2045 C CA . PRO A 1 254 ? -13.924 -8.937 -6.768 1.00 94.06 254 PRO A CA 1
ATOM 2046 C C . PRO A 1 254 ? -14.809 -8.919 -5.511 1.00 94.06 254 PRO A C 1
ATOM 2048 O O . PRO A 1 254 ? -14.297 -9.056 -4.400 1.00 94.06 254 PRO A O 1
ATOM 2051 N N . ASP A 1 255 ? -16.120 -8.745 -5.693 1.00 92.69 255 ASP A N 1
ATOM 2052 C CA . ASP A 1 255 ? -17.067 -8.802 -4.576 1.00 92.69 255 ASP A CA 1
ATOM 2053 C C . ASP A 1 255 ? -16.959 -10.161 -3.871 1.00 92.69 255 ASP A C 1
ATOM 2055 O O . ASP A 1 255 ? -17.104 -11.225 -4.481 1.00 92.69 255 ASP A O 1
ATOM 2059 N N . ASP A 1 256 ? -16.670 -10.116 -2.576 1.00 92.75 256 ASP A N 1
ATOM 2060 C CA . ASP A 1 256 ? -16.469 -11.275 -1.717 1.00 92.75 256 ASP A CA 1
ATOM 2061 C C . ASP A 1 256 ? -17.595 -11.450 -0.681 1.00 92.75 256 ASP A C 1
ATOM 2063 O O . ASP A 1 256 ? -17.478 -12.280 0.224 1.00 92.75 256 ASP A O 1
ATOM 2067 N N . ASN A 1 257 ? -18.710 -10.717 -0.823 1.00 94.62 257 ASN A N 1
ATOM 2068 C CA . ASN A 1 257 ? -19.895 -10.780 0.040 1.00 94.62 257 ASN A CA 1
ATOM 2069 C C . ASN A 1 257 ? -19.604 -10.566 1.540 1.00 94.62 257 ASN A C 1
ATOM 2071 O O . ASN A 1 257 ? -20.352 -11.039 2.410 1.00 94.62 257 ASN A O 1
ATOM 2075 N N . THR A 1 258 ? -18.520 -9.871 1.889 1.00 95.56 258 THR A N 1
ATOM 2076 C CA . THR A 1 258 ? -18.277 -9.497 3.290 1.00 95.56 258 THR A CA 1
ATOM 2077 C C . THR A 1 258 ? -19.263 -8.431 3.750 1.00 95.56 258 THR A C 1
ATOM 2079 O O . THR A 1 258 ? -19.696 -8.483 4.897 1.00 95.56 258 THR A O 1
ATOM 2082 N N . GLY A 1 259 ? -19.668 -7.527 2.855 1.00 95.94 259 GLY A N 1
ATOM 2083 C CA . GLY A 1 259 ? -20.393 -6.306 3.205 1.00 95.94 259 GLY A CA 1
ATOM 2084 C C . GLY A 1 259 ? -19.486 -5.199 3.749 1.00 95.94 259 GLY A C 1
ATOM 2085 O O . GLY A 1 259 ? -20.000 -4.208 4.259 1.00 95.94 259 GLY A O 1
ATOM 2086 N N . ASP A 1 260 ? -18.163 -5.363 3.663 1.00 97.75 260 ASP A N 1
ATOM 2087 C CA . ASP A 1 260 ? -17.213 -4.294 3.961 1.00 97.75 260 ASP A CA 1
ATOM 2088 C C . ASP A 1 260 ? -17.275 -3.229 2.858 1.00 97.75 260 ASP A C 1
ATOM 2090 O O . ASP A 1 260 ? -17.493 -3.557 1.692 1.00 97.75 260 ASP A O 1
ATOM 2094 N N . TYR A 1 261 ? -17.054 -1.962 3.201 1.00 97.88 261 TYR A N 1
ATOM 2095 C CA . TYR A 1 261 ? -16.991 -0.872 2.223 1.00 97.88 261 TYR A CA 1
ATOM 2096 C C . TYR A 1 261 ? -16.173 0.306 2.752 1.00 97.88 261 TYR A C 1
ATOM 2098 O O . TYR A 1 261 ? -15.990 0.455 3.962 1.00 97.88 261 TYR A O 1
ATOM 2106 N N . ILE A 1 262 ? -15.677 1.141 1.841 1.00 98.31 262 ILE A N 1
ATOM 2107 C CA . ILE A 1 262 ? -14.946 2.368 2.168 1.00 98.31 262 ILE A CA 1
ATOM 2108 C C . ILE A 1 262 ? -15.763 3.567 1.707 1.00 98.31 262 ILE A C 1
ATOM 2110 O O . ILE A 1 262 ? -16.125 3.647 0.539 1.00 98.31 262 ILE A O 1
ATOM 2114 N N . GLU A 1 263 ? -16.011 4.510 2.608 1.00 97.56 263 GLU A N 1
ATOM 2115 C CA . GLU A 1 263 ? -16.455 5.860 2.256 1.00 97.56 263 GLU A CA 1
ATOM 2116 C C . GLU A 1 263 ? -15.231 6.759 2.118 1.00 97.56 263 GLU A C 1
ATOM 2118 O O . GLU A 1 263 ? -14.388 6.794 3.015 1.00 97.56 263 GLU A O 1
ATOM 2123 N N . ARG A 1 264 ? -15.140 7.489 1.011 1.00 97.38 264 ARG A N 1
ATOM 2124 C CA . ARG A 1 264 ? -14.098 8.477 0.743 1.00 97.38 264 ARG A CA 1
ATOM 2125 C C . ARG A 1 264 ? -14.719 9.858 0.595 1.00 97.38 264 ARG A C 1
ATOM 2127 O O . ARG A 1 264 ? -15.680 10.022 -0.153 1.00 97.38 264 ARG A O 1
ATOM 2134 N N . GLN A 1 265 ? -14.120 10.845 1.247 1.00 96.81 265 GLN A N 1
ATOM 2135 C CA . GLN A 1 265 ? -14.465 12.259 1.117 1.00 96.81 265 GLN A CA 1
ATOM 2136 C C . GLN A 1 265 ? -13.193 13.061 0.857 1.00 96.81 265 GLN A C 1
ATOM 2138 O O . GLN A 1 265 ? -12.177 12.837 1.516 1.00 96.81 265 GLN A O 1
ATOM 2143 N N . SER A 1 266 ? -13.239 13.994 -0.085 1.00 96.31 266 SER A N 1
ATOM 2144 C CA . SER A 1 266 ? -12.154 14.942 -0.334 1.00 96.31 266 SER A CA 1
ATOM 2145 C C . SER A 1 266 ? -12.582 16.353 0.050 1.00 96.31 266 SER A C 1
ATOM 2147 O O . SER A 1 266 ? -13.772 16.642 0.183 1.00 96.31 266 SER A O 1
ATOM 2149 N N . TYR A 1 267 ? -11.601 17.225 0.253 1.00 95.88 267 TYR A N 1
ATOM 2150 C CA . TYR A 1 267 ? -11.826 18.637 0.535 1.00 95.88 267 TYR A CA 1
ATOM 2151 C C . TYR A 1 267 ? -10.885 19.482 -0.315 1.00 95.88 267 TYR A C 1
ATOM 2153 O O . TYR A 1 267 ? -9.693 19.180 -0.420 1.00 95.88 267 TYR A O 1
ATOM 2161 N N . GLU A 1 268 ? -11.424 20.545 -0.907 1.00 94.38 268 GLU A N 1
ATOM 2162 C CA . GLU A 1 268 ? -10.655 21.509 -1.685 1.00 94.38 268 GLU A CA 1
ATOM 2163 C C . GLU A 1 268 ? -10.515 22.861 -0.978 1.00 94.38 268 GLU A C 1
ATOM 2165 O O . GLU A 1 268 ? -11.392 23.306 -0.238 1.00 94.38 268 GLU A O 1
ATOM 2170 N N . ASP A 1 269 ? -9.401 23.533 -1.254 1.00 95.00 269 ASP A N 1
ATOM 2171 C CA . ASP A 1 269 ? -9.178 24.944 -0.970 1.00 95.00 269 ASP A CA 1
ATOM 2172 C C . ASP A 1 269 ? -8.669 25.622 -2.247 1.00 95.00 269 ASP A C 1
ATOM 2174 O O . ASP A 1 269 ? -7.639 25.234 -2.798 1.00 95.00 269 ASP A O 1
ATOM 2178 N N . PHE A 1 270 ? -9.419 26.605 -2.754 1.00 92.44 270 PHE A N 1
ATOM 2179 C CA . PHE A 1 270 ? -9.113 27.342 -3.988 1.00 92.44 270 PHE A CA 1
ATOM 2180 C C . PHE A 1 270 ? -8.618 26.462 -5.154 1.00 92.44 270 PHE A C 1
ATOM 2182 O O . PHE A 1 270 ? -7.544 26.712 -5.706 1.00 92.44 270 PHE A O 1
ATOM 2189 N N . LEU A 1 271 ? -9.410 25.464 -5.571 1.00 92.25 271 LEU A N 1
ATOM 2190 C CA . LEU A 1 271 ? -9.068 24.565 -6.688 1.00 92.25 271 LEU A CA 1
ATOM 2191 C C . LEU A 1 271 ? -7.817 23.706 -6.423 1.00 92.25 271 LEU A C 1
ATOM 2193 O O . LEU A 1 271 ? -7.069 23.357 -7.339 1.00 92.25 271 LEU A O 1
ATOM 2197 N N . THR A 1 272 ? -7.547 23.388 -5.164 1.00 93.94 272 THR A N 1
ATOM 2198 C CA . THR A 1 272 ? -6.509 22.433 -4.775 1.00 93.94 272 THR A CA 1
ATOM 2199 C C . THR A 1 272 ? -7.104 21.485 -3.759 1.00 93.94 272 THR A C 1
ATOM 2201 O O . THR A 1 272 ? -7.622 21.932 -2.741 1.00 93.94 272 THR A O 1
ATOM 2204 N N . VAL A 1 273 ? -7.021 20.181 -4.003 1.00 95.75 273 VAL A N 1
ATOM 2205 C CA . VAL A 1 273 ? -7.443 19.199 -3.003 1.00 95.75 273 VAL A CA 1
ATOM 2206 C C . VAL A 1 273 ? -6.374 19.125 -1.920 1.00 95.75 273 VAL A C 1
ATOM 2208 O O . VAL A 1 273 ? -5.214 18.807 -2.205 1.00 95.75 273 VAL A O 1
ATOM 2211 N N . THR A 1 274 ? -6.771 19.441 -0.690 1.00 96.44 274 THR A N 1
ATOM 2212 C CA . THR A 1 274 ? -5.878 19.588 0.467 1.00 96.44 274 THR A CA 1
ATOM 2213 C C . THR A 1 274 ? -5.999 18.437 1.454 1.00 96.44 274 THR A C 1
ATOM 2215 O O . THR A 1 274 ? -5.022 18.127 2.145 1.00 96.44 274 THR A O 1
ATOM 2218 N N . GLU A 1 275 ? -7.157 17.775 1.503 1.00 97.06 275 GLU A N 1
ATOM 2219 C CA . GLU A 1 275 ? -7.432 16.690 2.444 1.00 97.06 275 GLU A CA 1
ATOM 2220 C C . GLU A 1 275 ? -8.245 15.567 1.791 1.00 97.06 275 GLU A C 1
ATOM 2222 O O . GLU A 1 275 ? -9.105 15.807 0.939 1.00 97.06 275 GLU A O 1
ATOM 2227 N N . ILE A 1 276 ? -7.981 14.327 2.215 1.00 97.69 276 ILE A N 1
ATOM 2228 C CA . ILE A 1 276 ? -8.814 13.164 1.891 1.00 97.69 276 ILE A CA 1
ATOM 2229 C C . ILE A 1 276 ? -9.021 12.336 3.158 1.00 97.69 276 ILE A C 1
ATOM 2231 O O . ILE A 1 276 ? -8.063 12.004 3.864 1.00 97.69 276 ILE A O 1
ATOM 2235 N N . TYR A 1 277 ? -10.274 11.971 3.407 1.00 98.25 277 TYR A N 1
ATOM 2236 C CA . TYR A 1 277 ? -10.705 11.111 4.498 1.00 98.25 277 TYR A CA 1
ATOM 2237 C C . TYR A 1 277 ? -11.265 9.814 3.935 1.00 98.25 277 TYR A C 1
ATOM 2239 O O . TYR A 1 277 ? -12.049 9.821 2.986 1.00 98.25 277 TYR A O 1
ATOM 2247 N N . TYR A 1 278 ? -10.890 8.709 4.566 1.00 98.50 278 TYR A N 1
ATOM 2248 C CA . TYR A 1 278 ? -11.416 7.386 4.282 1.00 98.50 278 TYR A CA 1
ATOM 2249 C C . TYR A 1 278 ? -11.976 6.787 5.561 1.00 98.50 278 TYR A C 1
ATOM 2251 O O . TYR A 1 278 ? -11.330 6.816 6.611 1.00 98.50 278 TYR A O 1
ATOM 2259 N N . THR A 1 279 ? -13.135 6.157 5.457 1.00 98.62 279 THR A N 1
ATOM 2260 C CA . THR A 1 279 ? -13.678 5.320 6.516 1.00 98.62 279 THR A CA 1
ATOM 2261 C C . THR A 1 279 ? -13.975 3.936 5.960 1.00 98.62 279 THR A C 1
ATOM 2263 O O . THR A 1 279 ? -14.900 3.768 5.172 1.00 98.62 279 THR A O 1
ATOM 2266 N N . LEU A 1 280 ? -13.223 2.931 6.414 1.00 98.50 280 LEU A N 1
ATOM 2267 C CA . LEU A 1 280 ? -13.533 1.523 6.176 1.00 98.50 280 LEU A CA 1
ATOM 2268 C C . LEU A 1 280 ? -14.516 1.029 7.243 1.00 98.50 280 LEU A C 1
ATOM 2270 O O . LEU A 1 280 ? -14.191 1.002 8.434 1.00 98.50 280 LEU A O 1
ATOM 2274 N N . TYR A 1 281 ? -15.689 0.590 6.801 1.00 98.19 281 TYR A N 1
ATOM 2275 C CA . TYR A 1 281 ? -16.673 -0.112 7.617 1.00 98.19 281 TYR A CA 1
ATOM 2276 C C . TYR A 1 281 ? -16.536 -1.608 7.378 1.00 98.19 281 TYR A C 1
ATOM 2278 O O . TYR A 1 281 ? -16.563 -2.071 6.237 1.00 98.19 281 TYR A O 1
ATOM 2286 N N . THR A 1 282 ? -16.396 -2.368 8.458 1.00 97.56 282 THR A N 1
ATOM 2287 C CA . THR A 1 282 ? -16.298 -3.825 8.397 1.00 97.56 282 THR A CA 1
ATOM 2288 C C . THR A 1 282 ? -17.597 -4.479 8.855 1.00 97.56 282 THR A C 1
ATOM 2290 O O . THR A 1 282 ? -18.331 -3.955 9.698 1.00 97.56 282 THR A O 1
ATOM 2293 N N . ARG A 1 283 ? -17.862 -5.689 8.363 1.00 96.19 283 ARG A N 1
ATOM 2294 C CA . ARG A 1 283 ? -19.047 -6.493 8.696 1.00 96.19 283 ARG A CA 1
ATOM 2295 C C . ARG A 1 283 ? -19.235 -6.729 10.195 1.00 96.19 283 ARG A C 1
ATOM 2297 O O . ARG A 1 283 ? -20.361 -6.874 10.666 1.00 96.19 283 ARG A O 1
ATOM 2304 N N . ASP A 1 284 ? -18.143 -6.810 10.954 1.00 95.25 284 ASP A N 1
ATOM 2305 C CA . ASP A 1 284 ? -18.184 -6.992 12.410 1.00 95.25 284 ASP A CA 1
ATOM 2306 C C . ASP A 1 284 ? -18.534 -5.701 13.179 1.00 95.25 284 ASP A C 1
ATOM 2308 O O . ASP A 1 284 ? -18.636 -5.721 14.410 1.00 95.25 284 ASP A O 1
ATOM 2312 N N . GLY A 1 285 ? -18.789 -4.605 12.457 1.00 96.19 285 GLY A N 1
ATOM 2313 C CA . GLY A 1 285 ? -19.198 -3.313 12.991 1.00 96.19 285 GLY A CA 1
ATOM 2314 C C . GLY A 1 285 ? -18.029 -2.461 13.472 1.00 96.19 285 GLY A C 1
ATOM 2315 O O . GLY A 1 285 ? -18.253 -1.553 14.272 1.00 96.19 285 GLY A O 1
ATOM 2316 N N . LYS A 1 286 ? -16.794 -2.757 13.046 1.00 96.19 286 LYS A N 1
ATOM 2317 C CA . LYS A 1 286 ? -15.672 -1.843 13.267 1.00 96.19 286 LYS A CA 1
ATOM 2318 C C . LYS A 1 286 ? -15.653 -0.762 12.193 1.00 96.19 286 LYS A C 1
ATOM 2320 O O . LYS A 1 286 ? -16.069 -0.960 11.053 1.00 96.19 286 LYS A O 1
ATOM 2325 N N . LYS A 1 287 ? -15.126 0.385 12.595 1.00 97.94 287 LYS A N 1
ATOM 2326 C CA . LYS A 1 287 ? -14.873 1.553 11.765 1.00 97.94 287 LYS A CA 1
ATOM 2327 C C . LYS A 1 287 ? -13.386 1.881 11.842 1.00 97.94 287 LYS A C 1
ATOM 2329 O O . LYS A 1 287 ? -12.868 2.051 12.945 1.00 97.94 287 LYS A O 1
ATOM 2334 N N . LEU A 1 288 ? -12.702 1.926 10.704 1.00 98.25 288 LEU A N 1
ATOM 2335 C CA . LEU A 1 288 ? -11.291 2.293 10.602 1.00 98.25 288 LEU A CA 1
ATOM 2336 C C . LEU A 1 288 ? -11.196 3.599 9.814 1.00 98.25 288 LEU A C 1
ATOM 2338 O O . LEU A 1 288 ? -11.580 3.644 8.648 1.00 98.25 288 LEU A O 1
ATOM 2342 N N . ASP A 1 289 ? -10.696 4.645 10.459 1.00 98.44 289 ASP A N 1
ATOM 2343 C CA . ASP A 1 289 ? -10.551 5.972 9.867 1.00 98.44 289 ASP A CA 1
ATOM 2344 C C . ASP A 1 289 ? -9.121 6.189 9.389 1.00 98.44 289 ASP A C 1
ATOM 2346 O O . ASP A 1 289 ? -8.171 5.907 10.124 1.00 98.44 289 ASP A O 1
ATOM 2350 N N . PHE A 1 290 ? -8.983 6.746 8.192 1.00 98.50 290 PHE A N 1
ATOM 2351 C CA . PHE A 1 290 ? -7.728 7.178 7.595 1.00 98.50 290 PHE A CA 1
ATOM 2352 C C . PHE A 1 290 ? -7.895 8.619 7.108 1.00 98.50 290 PHE A C 1
ATOM 2354 O O . PHE A 1 290 ? -8.940 8.976 6.570 1.00 98.50 290 PHE A O 1
ATOM 2361 N N . SER A 1 291 ? -6.884 9.458 7.275 1.00 97.75 291 SER A N 1
ATOM 2362 C CA . SER A 1 291 ? -6.926 10.856 6.855 1.00 97.75 291 SER A CA 1
ATOM 2363 C C . SER A 1 291 ? -5.538 11.341 6.481 1.00 97.75 291 SER A C 1
ATOM 2365 O O . SER A 1 291 ? -4.585 11.156 7.248 1.00 97.75 291 SER A O 1
ATOM 2367 N N . ILE A 1 292 ? -5.445 12.012 5.342 1.00 96.62 292 ILE A N 1
ATOM 2368 C CA . ILE A 1 292 ? -4.236 12.687 4.888 1.00 96.62 292 ILE A CA 1
ATOM 2369 C C . ILE A 1 292 ? -4.549 14.161 4.644 1.00 96.62 292 ILE A C 1
ATOM 2371 O O . ILE A 1 292 ? -5.547 14.489 4.008 1.00 96.62 292 ILE A O 1
ATOM 2375 N N . ASN A 1 293 ? -3.679 15.030 5.156 1.00 96.06 293 ASN A N 1
ATOM 2376 C CA . ASN A 1 293 ? -3.810 16.483 5.079 1.00 96.06 293 ASN A CA 1
ATOM 2377 C C . ASN A 1 293 ? -2.580 17.084 4.396 1.00 96.06 293 ASN A C 1
ATOM 2379 O O . ASN A 1 293 ? -1.522 16.452 4.339 1.00 96.06 293 ASN A O 1
ATOM 2383 N N . GLY A 1 294 ? -2.695 18.336 3.952 1.00 93.12 294 GLY A N 1
ATOM 2384 C CA . GLY A 1 294 ? -1.588 19.054 3.316 1.00 93.12 294 GLY A CA 1
ATOM 2385 C C . GLY A 1 294 ? -1.247 18.511 1.929 1.00 93.12 294 GLY A C 1
ATOM 2386 O O . GLY A 1 294 ? -0.100 18.611 1.492 1.00 93.12 294 GLY A O 1
ATOM 2387 N N . LEU A 1 295 ? -2.230 17.914 1.254 1.00 93.81 295 LEU A N 1
ATOM 2388 C CA . LEU A 1 295 ? -2.112 17.557 -0.149 1.00 93.81 295 LEU A CA 1
ATOM 2389 C C . LEU A 1 295 ? -2.017 18.822 -1.007 1.00 93.81 295 LEU A C 1
ATOM 2391 O O . LEU A 1 295 ? -2.486 19.897 -0.639 1.00 93.81 295 LEU A O 1
ATOM 2395 N N . ASN A 1 296 ? -1.378 18.673 -2.162 1.00 93.75 296 ASN A N 1
ATOM 2396 C CA . ASN A 1 296 ? -1.277 19.716 -3.175 1.00 93.75 296 ASN A CA 1
ATOM 2397 C C . ASN A 1 296 ? -1.602 19.106 -4.540 1.00 93.75 296 ASN A C 1
ATOM 2399 O O . ASN A 1 296 ? -0.747 19.030 -5.425 1.00 93.75 296 ASN A O 1
ATOM 2403 N N . ILE A 1 297 ? -2.816 18.564 -4.658 1.00 92.31 297 ILE A N 1
ATOM 2404 C CA . ILE A 1 297 ? -3.304 17.990 -5.909 1.00 92.31 297 ILE A CA 1
ATOM 2405 C C . ILE A 1 297 ? -4.082 19.097 -6.627 1.00 92.31 297 ILE A C 1
ATOM 2407 O O . ILE A 1 297 ? -5.138 19.504 -6.134 1.00 92.31 297 ILE A O 1
ATOM 2411 N N . PRO A 1 298 ? -3.569 19.623 -7.754 1.00 86.38 298 PRO A N 1
ATOM 2412 C CA . PRO A 1 298 ? -4.248 20.689 -8.473 1.00 86.38 298 PRO A CA 1
ATOM 2413 C C . PRO A 1 298 ? -5.577 20.180 -9.022 1.00 86.38 298 PRO A C 1
ATOM 2415 O O . PRO A 1 298 ? -5.683 19.023 -9.438 1.00 86.38 298 PRO A O 1
ATOM 2418 N N . TRP A 1 299 ? -6.575 21.056 -9.059 1.00 84.25 299 TRP A N 1
ATOM 2419 C CA . TRP A 1 299 ? -7.870 20.773 -9.664 1.00 84.25 299 TRP A CA 1
ATOM 2420 C C . TRP A 1 299 ? -7.734 20.450 -11.156 1.00 84.25 299 TRP A C 1
ATOM 2422 O O . TRP A 1 299 ? -7.096 21.178 -11.921 1.00 84.25 299 TRP A O 1
ATOM 2432 N N . GLY A 1 300 ? -8.333 19.335 -11.566 1.00 78.25 300 GLY A N 1
ATOM 2433 C CA . GLY A 1 300 ? -8.094 18.690 -12.855 1.00 78.25 300 GLY A CA 1
ATOM 2434 C C . GLY A 1 300 ? -8.933 19.242 -14.000 1.00 78.25 300 GLY A C 1
ATOM 2435 O O . GLY A 1 300 ? -8.911 18.696 -15.102 1.00 78.25 300 GLY A O 1
ATOM 2436 N N . GLY A 1 301 ? -9.684 20.322 -13.781 1.00 81.62 301 GLY A N 1
ATOM 2437 C CA . GLY A 1 301 ? -10.598 20.808 -14.802 1.00 81.62 301 GLY A CA 1
ATOM 2438 C C . GLY A 1 301 ? -11.887 20.002 -14.865 1.00 81.62 301 GLY A C 1
ATOM 2439 O O . GLY A 1 301 ? -12.262 19.280 -13.948 1.00 81.62 301 GLY A O 1
ATOM 2440 N N . SER A 1 302 ? -12.527 20.075 -16.029 1.00 79.44 302 SER A N 1
ATOM 2441 C CA . SER A 1 302 ? -13.713 19.285 -16.383 1.00 79.44 302 SER A CA 1
ATOM 2442 C C . SER A 1 302 ? -13.438 17.789 -16.590 1.00 79.44 302 SER A C 1
ATOM 2444 O O . SER A 1 302 ? -14.321 17.085 -17.068 1.00 79.44 302 SER A O 1
ATOM 2446 N N . TYR A 1 303 ? -12.220 17.323 -16.311 1.00 81.81 303 TYR A N 1
ATOM 2447 C CA . TYR A 1 303 ? -11.777 15.963 -16.604 1.00 81.81 303 TYR A CA 1
ATOM 2448 C C . TYR A 1 303 ? -11.250 15.224 -15.377 1.00 81.81 303 TYR A C 1
ATOM 2450 O O . TYR A 1 303 ? -10.695 14.152 -15.554 1.00 81.81 303 TYR A O 1
ATOM 2458 N N . GLY A 1 304 ? -11.392 15.775 -14.168 1.00 86.00 304 GLY A N 1
ATOM 2459 C CA . GLY A 1 304 ? -10.886 15.160 -12.942 1.00 86.00 304 GLY A CA 1
ATOM 2460 C C . GLY A 1 304 ? -9.353 15.181 -12.801 1.00 86.00 304 GLY A C 1
ATOM 2461 O O . GLY A 1 304 ? -8.593 15.139 -13.768 1.00 86.00 304 GLY A O 1
ATOM 2462 N N . SER A 1 305 ? -8.868 15.259 -11.566 1.00 90.06 305 SER A N 1
ATOM 2463 C CA . SER A 1 305 ? -7.448 15.215 -11.219 1.00 90.06 305 SER A CA 1
ATOM 2464 C C . SER A 1 305 ? -6.974 13.771 -11.102 1.00 90.06 305 SER A C 1
ATOM 2466 O O . SER A 1 305 ? -7.327 13.077 -10.150 1.00 90.06 305 SER A O 1
ATOM 2468 N N . THR A 1 306 ? -6.127 13.327 -12.028 1.00 88.69 306 THR A N 1
ATOM 2469 C CA . THR A 1 306 ? -5.402 12.042 -11.969 1.00 88.69 306 THR A CA 1
ATOM 2470 C C . THR A 1 306 ? -3.904 12.277 -11.759 1.00 88.69 306 THR A C 1
ATOM 2472 O O . THR A 1 306 ? -3.455 13.417 -11.648 1.00 88.69 306 THR A O 1
ATOM 2475 N N . GLY A 1 307 ? -3.092 11.216 -11.722 1.00 81.56 307 GLY A N 1
ATOM 2476 C CA . GLY A 1 307 ? -1.631 11.357 -11.607 1.00 81.56 307 GLY A CA 1
ATOM 2477 C C . GLY A 1 307 ? -1.124 11.511 -10.173 1.00 81.56 307 GLY A C 1
ATOM 2478 O O . GLY A 1 307 ? 0.059 11.768 -9.963 1.00 81.56 307 GLY A O 1
ATOM 2479 N N . TRP A 1 308 ? -1.998 11.324 -9.189 1.00 89.38 308 TRP A N 1
ATOM 2480 C CA . TRP A 1 308 ? -1.682 11.400 -7.769 1.00 89.38 308 TRP A CA 1
ATOM 2481 C C . TRP A 1 308 ? -1.737 10.014 -7.119 1.00 89.38 308 TRP A C 1
ATOM 2483 O O . TRP A 1 308 ? -2.393 9.095 -7.614 1.00 89.38 308 TRP A O 1
ATOM 2493 N N . ASN A 1 309 ? -1.038 9.864 -5.999 1.00 91.69 309 ASN A N 1
ATOM 2494 C CA . ASN A 1 309 ? -1.144 8.709 -5.119 1.00 91.69 309 ASN A CA 1
ATOM 2495 C C . ASN A 1 309 ? -1.053 9.167 -3.664 1.00 91.69 309 ASN A C 1
ATOM 2497 O O . ASN A 1 309 ? -0.375 10.147 -3.353 1.00 91.69 309 ASN A O 1
ATOM 2501 N N . VAL A 1 310 ? -1.713 8.444 -2.769 1.00 95.00 310 VAL A N 1
ATOM 2502 C CA . VAL A 1 310 ? -1.577 8.656 -1.328 1.00 95.00 310 VAL A CA 1
ATOM 2503 C C . VAL A 1 310 ? -1.417 7.325 -0.623 1.00 95.00 310 VAL A C 1
ATOM 2505 O O . VAL A 1 310 ? -2.023 6.326 -1.005 1.00 95.00 310 VAL A O 1
ATOM 2508 N N . GLU A 1 311 ? -0.606 7.323 0.426 1.00 95.38 311 GLU A N 1
ATOM 2509 C CA . GLU A 1 311 ? -0.459 6.203 1.343 1.00 95.38 311 GLU A CA 1
ATOM 2510 C C . GLU A 1 311 ? -0.606 6.730 2.767 1.00 95.38 311 GLU A C 1
ATOM 2512 O O . GLU A 1 311 ? 0.059 7.688 3.160 1.00 95.38 311 GLU A O 1
ATOM 2517 N N . VAL A 1 312 ? -1.498 6.123 3.543 1.00 97.44 312 VAL A N 1
ATOM 2518 C CA . VAL A 1 312 ? -1.861 6.608 4.874 1.00 97.44 312 VAL A CA 1
ATOM 2519 C C . VAL A 1 312 ? -2.033 5.445 5.845 1.00 97.44 312 VAL A C 1
ATOM 2521 O O . VAL A 1 312 ? -2.535 4.377 5.496 1.00 97.44 312 VAL A O 1
ATOM 2524 N N . GLY A 1 313 ? -1.561 5.630 7.075 1.00 97.50 313 GLY A N 1
ATOM 2525 C CA . GLY A 1 313 ? -1.777 4.679 8.161 1.00 97.50 313 GLY A CA 1
ATOM 2526 C C . GLY A 1 313 ? -3.115 4.938 8.848 1.00 97.50 313 GLY A C 1
ATOM 2527 O O . GLY A 1 313 ? -3.589 6.069 8.854 1.00 97.50 313 GLY A O 1
ATOM 2528 N N . ILE A 1 314 ? -3.723 3.917 9.453 1.00 98.06 314 ILE A N 1
ATOM 2529 C CA . ILE A 1 314 ? -4.967 4.098 10.222 1.00 98.06 314 ILE A CA 1
ATOM 2530 C C . ILE A 1 314 ? -4.804 5.199 11.285 1.00 98.06 314 ILE A C 1
ATOM 2532 O O . ILE A 1 314 ? -3.843 5.174 12.049 1.00 98.06 314 ILE A O 1
ATOM 2536 N N . ASN A 1 315 ? -5.733 6.150 11.360 1.00 98.00 315 ASN A N 1
ATOM 2537 C CA . ASN A 1 315 ? -5.769 7.215 12.368 1.00 98.00 315 ASN A CA 1
ATOM 2538 C C . ASN A 1 315 ? -6.547 6.780 13.610 1.00 98.00 315 ASN A C 1
ATOM 2540 O O . ASN A 1 315 ? -6.103 7.014 14.735 1.00 98.00 315 ASN A O 1
ATOM 2544 N N . SER A 1 316 ? -7.696 6.125 13.423 1.00 97.44 316 SER A N 1
ATOM 2545 C CA . SER A 1 316 ? -8.472 5.560 14.526 1.00 97.44 316 SER A CA 1
ATOM 2546 C C . SER A 1 316 ? -9.223 4.291 14.162 1.00 97.44 316 SER A C 1
ATOM 2548 O O . SER A 1 316 ? -9.567 4.061 13.010 1.00 97.44 316 SER A O 1
ATOM 2550 N N . MET A 1 317 ? -9.500 3.479 15.179 1.00 96.75 317 MET A N 1
ATOM 2551 C CA . MET A 1 317 ? -10.358 2.304 15.091 1.00 96.75 317 MET A CA 1
ATOM 2552 C C . MET A 1 317 ? -11.456 2.420 16.140 1.00 96.75 317 MET A C 1
ATOM 2554 O O . MET A 1 317 ? -11.156 2.640 17.310 1.00 96.75 317 MET A O 1
ATOM 2558 N N . THR A 1 318 ? -12.711 2.257 15.737 1.00 95.81 318 THR A N 1
ATOM 2559 C CA . THR A 1 318 ? -13.870 2.250 16.636 1.00 95.81 318 THR A CA 1
ATOM 2560 C C . THR A 1 318 ? -14.613 0.926 16.500 1.00 95.81 318 THR A C 1
ATOM 2562 O O . THR A 1 318 ? -14.773 0.434 15.386 1.00 95.81 318 THR A O 1
ATOM 2565 N N . ASP A 1 319 ? -15.054 0.322 17.604 1.00 94.38 319 ASP A N 1
ATOM 2566 C CA . ASP A 1 319 ? -15.937 -0.850 17.560 1.00 94.38 319 ASP A CA 1
ATOM 2567 C C . ASP A 1 319 ? -17.426 -0.470 17.568 1.00 94.38 319 ASP A C 1
ATOM 2569 O O . ASP A 1 319 ? -17.812 0.683 17.755 1.00 94.38 319 ASP A O 1
ATOM 2573 N N . ARG A 1 320 ? -18.293 -1.475 17.425 1.00 93.88 320 ARG A N 1
ATOM 2574 C CA . ARG A 1 320 ? -19.756 -1.310 17.463 1.00 93.88 320 ARG A CA 1
ATOM 2575 C C . ARG A 1 320 ? -20.322 -0.782 18.787 1.00 93.88 320 ARG A C 1
ATOM 2577 O O . ARG A 1 320 ? -21.514 -0.497 18.854 1.00 93.88 320 ARG A O 1
ATOM 2584 N N . PHE A 1 321 ? -19.516 -0.710 19.844 1.00 92.75 321 PHE A N 1
ATOM 2585 C CA . PHE A 1 321 ? -19.912 -0.178 21.147 1.00 92.75 321 PHE A CA 1
ATOM 2586 C C . PHE A 1 321 ? -19.424 1.263 21.353 1.00 92.75 321 PHE A C 1
ATOM 2588 O O . PHE A 1 321 ? -19.692 1.847 22.401 1.00 92.75 321 PHE A O 1
ATOM 2595 N N . GLY A 1 322 ? -18.746 1.850 20.359 1.00 91.44 322 GLY A N 1
ATOM 2596 C CA . GLY A 1 322 ? -18.205 3.205 20.423 1.00 91.44 322 GLY A CA 1
ATOM 2597 C C . GLY A 1 322 ? -16.851 3.296 21.126 1.00 91.44 322 GLY A C 1
ATOM 2598 O O . GLY A 1 322 ? -16.368 4.402 21.363 1.00 91.44 322 GLY A O 1
ATOM 2599 N N . ASN A 1 323 ? -16.217 2.164 21.451 1.00 92.50 323 ASN A N 1
ATOM 2600 C CA . ASN A 1 323 ? -14.873 2.182 22.014 1.00 92.50 323 ASN A CA 1
ATOM 2601 C C . ASN A 1 323 ? -13.871 2.534 20.920 1.00 92.50 323 ASN A C 1
ATOM 2603 O O . ASN A 1 323 ? -13.914 1.930 19.848 1.00 92.50 323 ASN A O 1
ATOM 2607 N N . ARG A 1 324 ? -12.950 3.462 21.200 1.00 94.06 324 ARG A N 1
ATOM 2608 C CA . ARG A 1 324 ? -12.041 4.024 20.196 1.00 94.06 324 ARG A CA 1
ATOM 2609 C C . ARG A 1 324 ? -10.570 3.861 20.573 1.00 94.06 324 ARG A C 1
ATOM 2611 O O . ARG A 1 324 ? -10.178 4.143 21.702 1.00 94.06 324 ARG A O 1
ATOM 2618 N N . LEU A 1 325 ? -9.765 3.474 19.589 1.00 94.88 325 LEU A N 1
ATOM 2619 C CA . LEU A 1 325 ? -8.309 3.571 19.574 1.00 94.88 325 LEU A CA 1
ATOM 2620 C C . LEU A 1 325 ? -7.884 4.669 18.601 1.00 94.88 325 LEU A C 1
ATOM 2622 O O . LEU A 1 325 ? -8.443 4.772 17.512 1.00 94.88 325 LEU A O 1
ATOM 2626 N N . ASN A 1 326 ? -6.875 5.448 18.967 1.00 96.44 326 ASN A N 1
ATOM 2627 C CA . ASN A 1 326 ? -6.205 6.417 18.108 1.00 96.44 326 ASN A CA 1
ATOM 2628 C C . ASN A 1 326 ? -4.751 5.998 17.917 1.00 96.44 326 ASN A C 1
ATOM 2630 O O . ASN A 1 326 ? -4.114 5.490 18.843 1.00 96.44 326 ASN A O 1
ATOM 2634 N N . TYR A 1 327 ? -4.227 6.246 16.727 1.00 96.94 327 TYR A N 1
ATOM 2635 C CA . TYR A 1 327 ? -2.910 5.809 16.301 1.00 96.94 327 TYR A CA 1
ATOM 2636 C C . TYR A 1 327 ? -2.105 7.010 15.827 1.00 96.94 327 TYR A C 1
ATOM 2638 O O . TYR A 1 327 ? -2.582 7.827 15.043 1.00 96.94 327 TYR A O 1
ATOM 2646 N N . ASN A 1 328 ? -0.857 7.087 16.276 1.00 97.00 328 ASN A N 1
ATOM 2647 C CA . ASN A 1 328 ? 0.127 7.993 15.698 1.00 97.00 328 ASN A CA 1
ATOM 2648 C C . ASN A 1 328 ? 1.144 7.186 14.906 1.00 97.00 328 ASN A C 1
ATOM 2650 O O . ASN A 1 328 ? 1.481 6.061 15.282 1.00 97.00 328 ASN A O 1
ATOM 2654 N N . TRP A 1 329 ? 1.653 7.788 13.837 1.00 96.12 329 TRP A N 1
ATOM 2655 C CA . TRP A 1 329 ? 2.561 7.149 12.898 1.00 96.12 329 TRP A CA 1
ATOM 2656 C C . TRP A 1 329 ? 3.863 7.930 12.762 1.00 96.12 329 TRP A C 1
ATOM 2658 O O . TRP A 1 329 ? 3.892 9.159 12.819 1.00 96.12 329 TRP A O 1
ATOM 2668 N N . ARG A 1 330 ? 4.952 7.198 12.535 1.00 93.00 330 ARG A N 1
ATOM 2669 C CA . ARG A 1 330 ? 6.183 7.719 11.951 1.00 93.00 330 ARG A CA 1
ATOM 2670 C C . ARG A 1 330 ? 6.040 7.662 10.438 1.00 93.00 330 ARG A C 1
ATOM 2672 O O . ARG A 1 330 ? 5.800 6.586 9.892 1.00 93.00 330 ARG A O 1
ATOM 2679 N N . TYR A 1 331 ? 6.263 8.798 9.792 1.00 91.25 331 TYR A N 1
ATOM 2680 C CA . TYR A 1 331 ? 6.314 8.915 8.340 1.00 91.25 331 TYR A CA 1
ATOM 2681 C C . TYR A 1 331 ? 7.767 9.028 7.859 1.00 91.25 331 TYR A C 1
ATOM 2683 O O . TYR A 1 331 ? 8.609 9.603 8.555 1.00 91.25 331 TYR A O 1
ATOM 2691 N N . ARG A 1 332 ? 8.065 8.486 6.675 1.00 86.50 332 ARG A N 1
ATOM 2692 C CA . ARG A 1 332 ? 9.330 8.686 5.943 1.00 86.50 332 ARG A CA 1
ATOM 2693 C C . ARG A 1 332 ? 8.978 8.983 4.493 1.00 86.50 332 ARG A C 1
ATOM 2695 O O . ARG A 1 332 ? 8.251 8.209 3.883 1.00 86.50 332 ARG A O 1
ATOM 2702 N N . SER A 1 333 ? 9.457 10.111 3.974 1.00 85.25 333 SER A N 1
ATOM 2703 C CA . SER A 1 333 ? 9.189 10.533 2.590 1.00 85.25 333 SER A CA 1
ATOM 2704 C C . SER A 1 333 ? 7.692 10.552 2.227 1.00 85.25 333 SER A C 1
ATOM 2706 O O . SER A 1 333 ? 7.322 10.234 1.106 1.00 85.25 333 SER A O 1
ATOM 2708 N N . GLY A 1 334 ? 6.826 10.898 3.187 1.00 86.44 334 GLY A N 1
ATOM 2709 C CA . GLY A 1 334 ? 5.369 10.935 3.004 1.00 86.44 334 GLY A CA 1
ATOM 2710 C C . GLY A 1 334 ? 4.633 9.613 3.259 1.00 86.44 334 GLY A C 1
ATOM 2711 O O . GLY A 1 334 ? 3.425 9.654 3.453 1.00 86.44 334 GLY A O 1
ATOM 2712 N N . SER A 1 335 ? 5.328 8.476 3.365 1.00 88.69 335 SER A N 1
ATOM 2713 C CA . SER A 1 335 ? 4.698 7.168 3.604 1.00 88.69 335 SER A CA 1
ATOM 2714 C C . SER A 1 335 ? 4.696 6.761 5.087 1.00 88.69 335 SER A C 1
ATOM 2716 O O . SER A 1 335 ? 5.692 6.990 5.790 1.00 88.69 335 SER A O 1
ATOM 2718 N N . PRO A 1 336 ? 3.611 6.141 5.595 1.00 92.81 336 PRO A N 1
ATOM 2719 C CA . PRO A 1 336 ? 3.531 5.599 6.949 1.00 92.81 336 PRO A CA 1
ATOM 2720 C C . PRO A 1 336 ? 4.457 4.385 7.095 1.00 92.81 336 PRO A C 1
ATOM 2722 O O . PRO A 1 336 ? 4.332 3.387 6.395 1.00 92.81 336 PRO A O 1
ATOM 2725 N N . VAL A 1 337 ? 5.393 4.446 8.041 1.00 90.06 337 VAL A N 1
ATOM 2726 C CA . VAL A 1 337 ? 6.390 3.382 8.237 1.00 90.06 337 VAL A CA 1
ATOM 2727 C C . VAL A 1 337 ? 6.100 2.533 9.466 1.00 90.06 337 VAL A C 1
ATOM 2729 O O . VAL A 1 337 ? 6.307 1.318 9.455 1.00 90.06 337 VAL A O 1
ATOM 2732 N N . ALA A 1 338 ? 5.697 3.176 10.562 1.00 91.88 338 ALA A N 1
ATOM 2733 C CA . ALA A 1 338 ? 5.429 2.475 11.806 1.00 91.88 338 ALA A CA 1
ATOM 2734 C C . ALA A 1 338 ? 4.491 3.253 12.730 1.00 91.88 338 ALA A C 1
ATOM 2736 O O . ALA A 1 338 ? 4.631 4.466 12.863 1.00 91.88 338 ALA A O 1
ATOM 2737 N N . VAL A 1 339 ? 3.612 2.552 13.446 1.00 93.81 339 VAL A N 1
ATOM 2738 C CA . VAL A 1 339 ? 2.866 3.116 14.574 1.00 93.81 339 VAL A CA 1
ATOM 2739 C C . VAL A 1 339 ? 3.847 3.505 15.685 1.00 93.81 339 VAL A C 1
ATOM 2741 O O . VAL A 1 339 ? 4.635 2.682 16.148 1.00 93.81 339 VAL A O 1
ATOM 2744 N N . THR A 1 340 ? 3.793 4.759 16.128 1.00 93.69 340 THR A N 1
ATOM 2745 C CA . THR A 1 340 ? 4.609 5.310 17.224 1.00 93.69 340 THR A CA 1
ATOM 2746 C C . THR A 1 340 ? 3.852 5.383 18.536 1.00 93.69 340 THR A C 1
ATOM 2748 O O . THR A 1 340 ? 4.474 5.391 19.594 1.00 93.69 340 THR A O 1
ATOM 2751 N N . SER A 1 341 ? 2.519 5.402 18.509 1.00 94.00 341 SER A N 1
ATOM 2752 C CA . SER A 1 341 ? 1.729 5.244 19.727 1.00 94.00 341 SER A CA 1
ATOM 2753 C C . SER A 1 341 ? 0.301 4.801 19.452 1.00 94.00 341 SER A C 1
ATOM 2755 O O . SER A 1 341 ? -0.242 5.134 18.399 1.00 94.00 341 SER A O 1
ATOM 2757 N N . VAL A 1 342 ? -0.321 4.171 20.447 1.00 94.00 342 VAL A N 1
ATOM 2758 C CA . VAL A 1 342 ? -1.760 3.871 20.483 1.00 94.00 342 VAL A CA 1
ATOM 2759 C C . VAL A 1 342 ? -2.370 4.457 21.754 1.00 94.00 342 VAL A C 1
ATOM 2761 O O . VAL A 1 342 ? -1.781 4.323 22.827 1.00 94.00 342 VAL A O 1
ATOM 2764 N N . SER A 1 343 ? -3.532 5.103 21.656 1.00 92.94 343 SER A N 1
ATOM 2765 C CA . SER A 1 343 ? -4.250 5.667 22.808 1.00 92.94 343 SER A CA 1
ATOM 2766 C C . SER A 1 343 ? -5.762 5.446 22.736 1.00 92.94 343 SER A C 1
ATOM 2768 O O . SER A 1 343 ? -6.318 5.320 21.653 1.00 92.94 343 SER A O 1
ATOM 2770 N N . ASN A 1 344 ? -6.446 5.442 23.880 1.00 91.69 344 ASN A N 1
ATOM 2771 C CA . ASN A 1 344 ? -7.921 5.499 23.974 1.00 91.69 344 ASN A CA 1
ATOM 2772 C C . ASN A 1 344 ? -8.448 6.913 24.293 1.00 91.69 344 ASN A C 1
ATOM 2774 O O . ASN A 1 344 ? -9.638 7.085 24.534 1.00 91.69 344 ASN A O 1
ATOM 2778 N N . GLY A 1 345 ? -7.566 7.917 24.337 1.00 89.75 345 GLY A N 1
ATOM 2779 C CA . GLY A 1 345 ? -7.874 9.277 24.795 1.00 89.75 345 GLY A CA 1
ATOM 2780 C C . GLY A 1 345 ? -7.447 9.564 26.239 1.00 89.75 345 GLY A C 1
ATOM 2781 O O . GLY A 1 345 ? -7.018 10.680 26.513 1.00 89.75 345 GLY A O 1
ATOM 2782 N N . ASP A 1 346 ? -7.455 8.559 27.120 1.00 89.06 346 ASP A N 1
ATOM 2783 C CA . ASP A 1 346 ? -7.066 8.697 28.535 1.00 89.06 346 ASP A CA 1
ATOM 2784 C C . ASP A 1 346 ? -5.657 8.149 28.820 1.00 89.06 346 ASP A C 1
ATOM 2786 O O . ASP A 1 346 ? -4.896 8.686 29.624 1.00 89.06 346 ASP A O 1
ATOM 2790 N N . LEU A 1 347 ? -5.309 7.050 28.155 1.00 89.38 347 LEU A N 1
ATOM 2791 C CA . LEU A 1 347 ? -4.073 6.292 28.282 1.00 89.38 347 LEU A CA 1
ATOM 2792 C C . LEU A 1 347 ? -3.398 6.196 26.917 1.00 89.38 347 LEU A C 1
ATOM 2794 O O . LEU A 1 347 ? -4.062 6.075 25.886 1.00 89.38 347 LEU A O 1
ATOM 2798 N N . GLN A 1 348 ? -2.068 6.199 26.916 1.00 92.25 348 GLN A N 1
ATOM 2799 C CA . GLN A 1 348 ? -1.256 6.069 25.712 1.00 92.25 348 GLN A CA 1
ATOM 2800 C C . GLN A 1 348 ? -0.124 5.068 25.936 1.00 92.25 348 GLN A C 1
ATOM 2802 O O . GLN A 1 348 ? 0.577 5.113 26.946 1.00 92.25 348 GLN A O 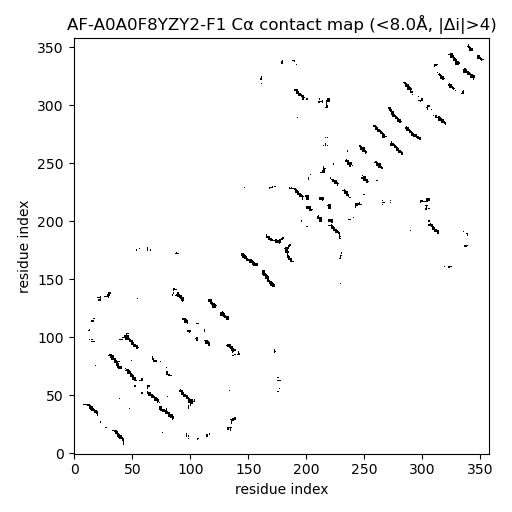1
ATOM 2807 N N . ILE A 1 349 ? 0.078 4.193 24.956 1.00 89.69 349 ILE A N 1
ATOM 2808 C CA . ILE A 1 349 ? 1.259 3.341 24.829 1.00 89.69 349 ILE A CA 1
ATOM 2809 C C . ILE A 1 349 ? 2.106 3.936 23.711 1.00 89.69 349 ILE A C 1
ATOM 2811 O O . ILE A 1 349 ? 1.651 4.013 22.571 1.00 89.69 349 ILE A O 1
ATOM 2815 N N . ALA A 1 350 ? 3.319 4.375 24.037 1.00 92.50 350 ALA A N 1
ATOM 2816 C CA . ALA A 1 350 ? 4.277 4.905 23.074 1.00 92.50 350 ALA A CA 1
ATOM 2817 C C . ALA A 1 350 ? 5.355 3.862 22.756 1.00 92.50 350 ALA A C 1
ATOM 2819 O O . ALA A 1 350 ? 5.865 3.186 23.651 1.00 92.50 350 ALA A O 1
ATOM 2820 N N . PHE A 1 351 ? 5.715 3.752 21.481 1.00 88.75 351 PHE A N 1
ATOM 2821 C CA . PHE A 1 351 ? 6.767 2.875 20.988 1.00 88.75 351 PHE A CA 1
ATOM 2822 C C . PHE A 1 351 ? 8.014 3.694 20.678 1.00 88.75 351 PHE A C 1
ATOM 2824 O O . PHE A 1 351 ? 8.003 4.579 19.822 1.00 88.75 351 PHE A O 1
ATOM 2831 N N . THR A 1 352 ? 9.113 3.363 21.348 1.00 86.19 352 THR A N 1
ATOM 2832 C CA . THR A 1 352 ? 10.423 3.920 21.012 1.00 86.19 352 THR A CA 1
ATOM 2833 C C . THR A 1 352 ? 11.030 3.098 19.885 1.00 86.19 352 THR A C 1
ATOM 2835 O O . THR A 1 352 ? 11.394 1.937 20.070 1.00 86.19 352 THR A O 1
ATOM 2838 N N . LEU A 1 353 ? 11.145 3.704 18.708 1.00 83.62 353 LEU A N 1
ATOM 2839 C CA . LEU A 1 353 ? 11.809 3.097 17.561 1.00 83.62 353 LEU A CA 1
ATOM 2840 C C . LEU A 1 353 ? 13.312 3.398 17.667 1.00 83.62 353 LEU A C 1
ATOM 2842 O O . LEU A 1 353 ? 13.748 4.504 17.354 1.00 83.62 353 LEU A O 1
ATOM 2846 N N . ASN A 1 354 ? 14.090 2.434 18.168 1.00 77.12 354 ASN A N 1
ATOM 2847 C CA . ASN A 1 354 ? 15.546 2.551 18.265 1.00 77.12 354 ASN A CA 1
ATOM 2848 C C . ASN A 1 354 ? 16.175 2.433 16.872 1.00 77.12 354 ASN A C 1
ATOM 2850 O O . ASN A 1 354 ? 15.981 1.416 16.214 1.00 77.12 354 ASN A O 1
ATOM 2854 N N . GLY A 1 355 ? 16.973 3.422 16.467 1.00 59.12 355 GLY A N 1
ATOM 2855 C CA . GLY A 1 355 ? 17.838 3.312 15.292 1.00 59.12 355 GLY A CA 1
ATOM 2856 C C . GLY A 1 355 ? 17.762 4.506 14.350 1.00 59.12 355 GLY A C 1
ATOM 2857 O O . GLY A 1 355 ? 16.682 4.944 13.946 1.00 59.12 355 GLY A O 1
ATOM 2858 N N . SER A 1 356 ? 18.949 4.973 13.966 1.00 53.34 356 SER A N 1
ATOM 2859 C CA . SER A 1 356 ? 19.257 5.833 12.821 1.00 53.34 356 SER A CA 1
ATOM 2860 C C . SER A 1 356 ? 18.987 5.130 11.482 1.00 53.34 356 SER A C 1
ATOM 2862 O O . SER A 1 356 ? 19.764 5.282 10.545 1.00 53.34 356 SER A O 1
ATOM 2864 N N . ASP A 1 357 ? 17.910 4.346 11.387 1.00 49.38 357 ASP A N 1
ATOM 2865 C CA . ASP A 1 357 ? 17.423 3.751 10.135 1.00 49.38 357 ASP A CA 1
ATOM 2866 C C . ASP A 1 357 ? 16.715 4.836 9.286 1.00 49.38 357 ASP A C 1
ATOM 2868 O O . ASP A 1 357 ? 15.577 4.669 8.815 1.00 49.38 357 ASP A O 1
ATOM 2872 N N . GLU A 1 358 ? 17.389 5.992 9.204 1.00 47.12 358 GLU A N 1
ATOM 2873 C CA . GLU A 1 358 ? 17.143 7.131 8.320 1.00 47.12 358 GLU A CA 1
ATOM 2874 C C . GLU A 1 358 ? 17.306 6.768 6.854 1.00 47.12 358 GLU A C 1
ATOM 2876 O O . GLU A 1 358 ? 17.863 5.703 6.502 1.00 47.12 358 GLU A O 1
#

Solvent-accessible surface area (backbone atoms only — not comparable to full-atom values): 19960 Å² total; per-residue (Å²): 136,95,77,87,81,92,66,81,86,65,94,55,69,71,47,72,49,77,68,32,81,64,50,83,87,70,71,66,65,41,59,47,75,42,65,30,28,16,27,43,43,45,62,64,58,32,33,35,42,31,33,36,27,53,63,94,50,64,84,88,43,72,84,47,50,42,79,64,38,62,44,62,68,80,35,75,76,33,76,60,38,52,47,63,40,45,79,48,52,72,48,45,25,32,47,31,44,30,46,20,25,67,88,67,48,63,57,49,79,88,87,43,57,56,54,57,43,70,40,75,42,65,59,99,86,41,78,78,44,74,44,75,38,56,40,53,31,46,68,92,78,32,73,71,83,50,72,46,75,52,72,62,82,40,75,48,84,42,85,98,46,64,66,48,65,44,25,46,25,38,18,63,68,34,47,72,39,53,59,66,65,33,61,15,23,30,34,73,80,48,38,37,41,33,39,36,23,62,86,40,55,45,69,38,92,71,72,100,46,87,34,50,29,25,35,69,74,24,45,32,38,35,40,34,36,40,34,43,40,74,66,53,71,45,44,28,36,67,79,78,89,74,62,84,30,78,59,46,59,24,34,47,55,74,78,74,84,64,75,41,37,33,44,35,35,71,43,67,54,95,63,22,37,28,35,43,39,36,38,40,39,40,68,89,42,36,38,39,32,33,66,51,71,83,48,83,45,61,52,36,62,100,48,22,25,63,68,47,71,50,50,38,42,51,36,32,40,30,43,76,85,70,31,49,41,39,43,41,68,41,67,56,98,76,35,61,54,36,73,35,31,44,27,63,85,88,53,72,52,74,55,85,80,86,72,89,84,118